Protein AF-A0AAV5DMI1-F1 (afdb_monomer)

Foldseek 3Di:
DDDDDDPPPDPDPPPDDDALVNLVVVLVQFQEAEEEPDLAQDQALHGDPLNQVVVVVSVVVNHHAAYEYLAQQAALVVVCVSCVVNVHRDDSVSYHYLLLLVLVVCVVVVPPQQAEEEEAHHVRNVVNNVVSNHHYDDAVVCLPPDDDDDPPDDDDEDLSHQEYEFFDHPSDDPNSLVRLQCNVQPRPNRAYEYSALPQWGSNDNPDIDGGRNVVQCSSCVSNVHHHHYRGPPDCSRVVVVCVVCVVPDPGDYDYDSDCPSPNND

Sequence (265 aa):
MMAEALDNGLPGPACCLLTAVTARSLVDSIDAFLFDCDGVIWKGDKLIEGVPETMELLRKMGKKLVFVTNNSRKSRRQYSKKFRALGLEVAEEEIFTSSFAAAMFLQLNNFPPEKKVYVVGEDGILEELKLAGFECFGGPEDGKKNIKLEADFYFEHDKSVGAVIVGLDQYFNYYKMQYARACISENPGCLFIATNHDPTGHMTSAQEWPGAGTMVAAVSCSVQKEPVVVGKPSSFLMDFLLKRFAECLPLLLLLFKIQIVVLLL

Organism: NCBI:txid191504

Solvent-accessible surface area (backbone atoms only — not comparable to full-atom values): 14772 Å² total; per-residue (Å²): 138,89,88,84,84,78,89,75,84,64,82,67,84,75,93,69,82,76,44,52,68,57,43,49,55,49,54,73,72,37,55,45,44,37,32,37,36,85,73,52,46,21,51,54,94,40,72,40,84,50,45,70,62,44,53,51,50,41,46,75,72,70,34,46,68,34,39,44,33,58,62,23,53,42,24,42,68,55,44,29,52,49,37,45,76,73,75,36,94,52,58,49,91,35,41,44,30,7,13,46,30,48,33,49,50,38,60,78,66,65,56,60,85,87,35,28,35,40,35,45,20,26,61,7,33,56,50,29,25,47,75,71,70,46,53,67,51,57,26,62,81,47,38,82,52,76,73,79,93,52,100,83,65,78,84,86,74,70,75,54,32,38,31,35,41,32,27,40,38,98,45,71,44,72,36,54,44,50,52,48,38,49,34,51,75,70,19,88,83,24,39,48,34,24,21,30,62,45,58,55,35,66,80,41,78,86,53,78,38,84,17,21,19,51,54,41,48,54,43,27,63,72,58,74,47,85,56,51,56,26,11,66,90,37,56,56,48,55,55,51,49,46,63,74,42,55,87,75,52,99,66,67,78,49,80,40,79,65,87,64,53,80,48,83,115

Radius of gyration: 20.57 Å; Cα contacts (8 Å, |Δi|>4): 467; chains: 1; bounding box: 55×39×54 Å

InterPro domains:
  IPR006349 2-phosphoglycolate phosphatase, eukaryotic [TIGR01452] (30-245)
  IPR006357 HAD-superfamily hydrolase, subfamily IIA [PF13344] (33-135)
  IPR006357 HAD-superfamily hydrolase, subfamily IIA [PIRSF000915] (21-245)
  IPR006357 HAD-superfamily hydrolase, subfamily IIA [TIGR01460] (33-245)
  IPR023214 HAD superfamily [G3DSA:3.40.50.1000] (29-245)
  IPR023214 HAD superfamily [G3DSA:3.40.50.1000] (98-232)
  IPR036412 HAD-like superfamily [SSF56784] (29-245)

Secondary structure (DSSP, 8-state):
---------PPPPP--PPPHHHHHHHHHT-SEEEEESBTTTEETTEEPTTHHHHHHHHHHTT-EEEEEE--TTS-HHHHHHHHHHTT----GGGEEEHHHHHHHHHHHTT--TT-EEEEES-HHHHHHHHHTT--EEEGGGGGG------TT------TTEEEEEE---TT--HHHHHHHHHHHHHSTT-EEEES---SEE-SSSS--EE-HHHHHHHHHHHHT-PPEE-STTSSHHHHHHHHHHTTT-----EEE-S--TTS--

pLDDT: mean 86.7, std 17.44, range [26.88, 98.94]

Mean predicted aligned error: 7.1 Å

Nearest PDB structures (foldseek):
  7po7-assembly1_A  TM=8.454E-01  e=1.086E-21  Mus musculus
  2p69-assembly1_A-2  TM=9.024E-01  e=5.379E-20  Homo sapiens
  8qfw-assembly1_B  TM=9.216E-01  e=1.654E-19  Mus musculus
  1zjj-assembly1_A  TM=8.872E-01  e=7.282E-18  Pyrococcus horikoshii OT3
  1vjr-assembly1_A  TM=8.979E-01  e=1.889E-15  Thermotoga maritima

Structure (mmCIF, N/CA/C/O backbone):
data_AF-A0AAV5DMI1-F1
#
_entry.id   AF-A0AAV5DMI1-F1
#
loop_
_atom_site.group_PDB
_atom_site.id
_atom_site.type_symbol
_atom_site.label_atom_id
_atom_site.label_alt_id
_atom_site.label_comp_id
_atom_site.label_asym_id
_atom_site.label_entity_id
_atom_site.label_seq_id
_atom_site.pdbx_PDB_ins_code
_atom_site.Cartn_x
_atom_site.Cartn_y
_atom_site.Cartn_z
_atom_site.occupancy
_atom_site.B_iso_or_equiv
_atom_site.auth_seq_id
_atom_site.auth_comp_id
_atom_site.auth_asym_id
_atom_site.auth_atom_id
_atom_site.pdbx_PDB_model_num
ATOM 1 N N . MET A 1 1 ? -23.835 10.075 -24.359 1.00 34.81 1 MET A N 1
ATOM 2 C CA . MET A 1 1 ? -25.039 10.406 -23.565 1.00 34.81 1 MET A CA 1
ATOM 3 C C . MET A 1 1 ? -24.999 9.588 -22.289 1.00 34.81 1 MET A C 1
ATOM 5 O O . MET A 1 1 ? -24.614 8.431 -22.365 1.00 34.81 1 MET A O 1
ATOM 9 N N . MET A 1 2 ? -25.392 10.212 -21.177 1.00 26.88 2 MET A N 1
ATOM 10 C CA . MET A 1 2 ? -25.301 9.758 -19.778 1.00 26.88 2 MET A CA 1
ATOM 11 C C . MET A 1 2 ? -23.951 9.981 -19.080 1.00 26.88 2 MET A C 1
ATOM 13 O O . MET A 1 2 ? -23.297 9.055 -18.620 1.00 26.88 2 MET A O 1
ATOM 17 N N . ALA A 1 3 ? -23.589 11.257 -18.957 1.00 30.33 3 ALA A N 1
ATOM 18 C CA . ALA A 1 3 ? -22.818 11.780 -17.834 1.00 30.33 3 ALA A CA 1
ATOM 19 C C . ALA A 1 3 ? -23.524 13.066 -17.392 1.00 30.33 3 ALA A C 1
ATOM 21 O O . ALA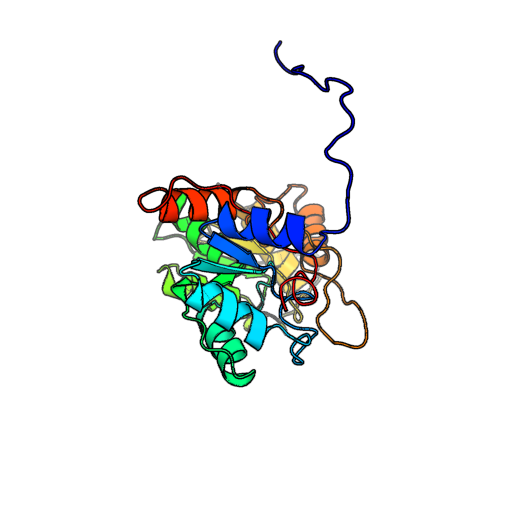 A 1 3 ? -23.208 14.133 -17.892 1.00 30.33 3 ALA A O 1
ATOM 22 N N . GLU A 1 4 ? -24.568 12.922 -16.579 1.00 38.34 4 GLU A N 1
ATOM 23 C CA . GLU A 1 4 ? -25.206 13.995 -15.806 1.00 38.34 4 GLU A CA 1
ATOM 24 C C . GLU A 1 4 ? -26.301 13.342 -14.957 1.00 38.34 4 GLU A C 1
ATOM 26 O O . GLU A 1 4 ? -27.378 12.998 -15.442 1.00 38.34 4 GLU A O 1
ATOM 31 N N . ALA A 1 5 ? -25.989 13.094 -13.687 1.00 30.62 5 ALA A N 1
ATOM 32 C CA . ALA A 1 5 ? -26.978 12.727 -12.688 1.00 30.62 5 ALA A CA 1
ATOM 33 C C . ALA A 1 5 ? -26.619 13.409 -11.360 1.00 30.62 5 ALA A C 1
ATOM 35 O O . ALA A 1 5 ? -25.850 12.885 -10.563 1.00 30.62 5 ALA A O 1
ATOM 36 N N . LEU A 1 6 ? -27.239 14.580 -11.178 1.00 32.84 6 LEU A N 1
ATOM 37 C CA . LEU A 1 6 ? -27.721 15.133 -9.909 1.00 32.84 6 LEU A CA 1
ATOM 38 C C . LEU A 1 6 ? -26.659 15.594 -8.894 1.00 32.84 6 LEU A C 1
ATOM 40 O O . LEU A 1 6 ? -26.533 15.030 -7.809 1.00 32.84 6 LEU A O 1
ATOM 44 N N . ASP A 1 7 ? -26.011 16.724 -9.189 1.00 37.56 7 ASP A N 1
ATOM 45 C CA . ASP A 1 7 ? -25.667 17.687 -8.136 1.00 37.56 7 ASP A CA 1
ATOM 46 C C . ASP A 1 7 ? -26.936 18.492 -7.801 1.00 37.56 7 ASP A C 1
ATOM 48 O O . ASP A 1 7 ? -27.306 19.442 -8.489 1.00 37.56 7 ASP A O 1
ATOM 52 N N . ASN A 1 8 ? -27.687 18.024 -6.804 1.00 31.31 8 ASN A N 1
ATOM 53 C CA . ASN A 1 8 ? -29.017 18.536 -6.458 1.00 31.31 8 ASN A CA 1
ATOM 54 C C . ASN A 1 8 ? -29.003 19.801 -5.582 1.00 31.31 8 ASN A C 1
ATOM 56 O O . ASN A 1 8 ? -30.035 20.120 -4.994 1.00 31.31 8 ASN A O 1
ATOM 60 N N . GLY A 1 9 ? -27.880 20.516 -5.437 1.00 37.38 9 GLY A N 1
ATOM 61 C CA . GLY A 1 9 ? -27.845 21.796 -4.708 1.00 37.38 9 GLY A CA 1
ATOM 62 C C . GLY A 1 9 ? -28.344 21.732 -3.253 1.00 37.38 9 GLY A C 1
ATOM 63 O O . GLY A 1 9 ? -28.613 22.766 -2.641 1.00 37.38 9 GLY A O 1
ATOM 64 N N . LEU A 1 10 ? -28.481 20.529 -2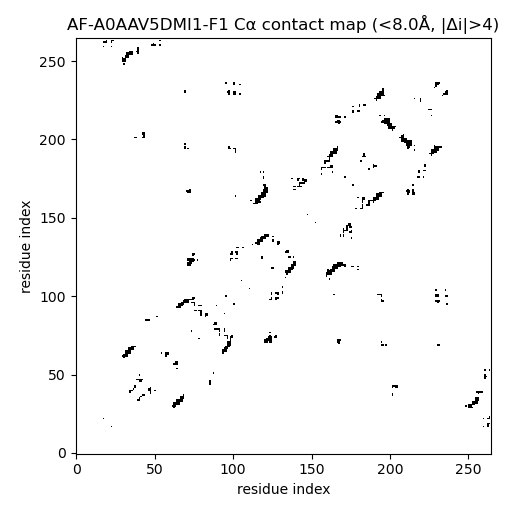.688 1.00 34.59 10 LEU A N 1
ATOM 65 C CA . LEU A 1 10 ? -28.730 20.321 -1.272 1.00 34.59 10 LEU A CA 1
ATOM 66 C C . LEU A 1 10 ? -27.402 20.587 -0.562 1.00 34.59 10 LEU A C 1
ATOM 68 O O . LEU A 1 10 ? -26.392 20.014 -0.980 1.00 34.59 10 LEU A O 1
ATOM 72 N N . PRO A 1 11 ? -27.355 21.430 0.486 1.00 39.34 11 PRO A N 1
ATOM 73 C CA . PRO A 1 11 ? -26.146 21.547 1.281 1.00 39.34 11 PRO A CA 1
ATOM 74 C C . PRO A 1 11 ? -25.765 20.137 1.735 1.00 39.34 11 PRO A C 1
ATOM 76 O O . PRO A 1 11 ? -26.575 19.440 2.353 1.00 39.34 11 PRO A O 1
ATOM 79 N N . GLY A 1 12 ? -24.554 19.697 1.375 1.00 47.69 12 GLY A N 1
ATOM 80 C CA . GLY A 1 12 ? -23.995 18.455 1.900 1.00 47.69 12 GLY A CA 1
ATOM 81 C C . GLY A 1 12 ? -24.102 18.452 3.429 1.00 47.69 12 GLY A C 1
ATOM 82 O O . GLY A 1 12 ? -24.209 19.530 4.026 1.00 47.69 12 GLY A O 1
ATOM 83 N N . PRO A 1 13 ? -24.116 17.276 4.082 1.00 60.44 13 PRO A N 1
ATOM 84 C CA . PRO A 1 13 ? -24.290 17.206 5.528 1.00 60.44 13 PRO A CA 1
ATOM 85 C C . PRO A 1 13 ? -23.320 18.179 6.202 1.00 60.44 13 PRO A C 1
ATOM 87 O O . PRO A 1 13 ? -22.107 18.105 5.995 1.00 60.44 13 PRO A O 1
ATOM 90 N N . ALA A 1 14 ? -23.872 19.146 6.937 1.00 61.97 14 ALA A N 1
ATOM 91 C CA . ALA A 1 14 ? -23.076 20.151 7.618 1.00 61.97 14 ALA A CA 1
ATOM 92 C C . ALA A 1 14 ? -22.079 19.437 8.539 1.00 61.97 14 ALA A C 1
ATOM 94 O O . ALA A 1 14 ? -22.450 18.529 9.285 1.00 61.97 14 ALA A O 1
ATOM 95 N N . CYS A 1 15 ? -20.804 19.825 8.471 1.00 70.62 15 CYS A N 1
ATOM 96 C CA . CYS A 1 15 ? -19.793 19.315 9.388 1.00 70.62 15 CYS A CA 1
ATOM 97 C C . CYS A 1 15 ? -20.112 19.852 10.789 1.00 70.62 15 CYS A C 1
ATOM 99 O O . CYS A 1 15 ? -19.824 21.007 11.106 1.00 70.62 15 CYS A O 1
ATOM 101 N N . CYS A 1 16 ? -20.774 19.034 11.602 1.00 74.75 16 CYS A N 1
ATOM 102 C CA . CYS A 1 16 ? -21.162 19.379 12.960 1.00 74.75 16 CYS A CA 1
ATOM 103 C C . CYS A 1 16 ? -20.290 18.626 13.962 1.00 74.75 16 CYS A C 1
ATOM 105 O O . CYS A 1 16 ? -19.965 17.453 13.771 1.00 74.75 16 CYS A O 1
ATOM 107 N N . LEU A 1 17 ? -19.945 19.295 15.063 1.00 78.31 17 LEU A N 1
ATOM 108 C CA . LEU A 1 17 ? -19.324 18.625 16.196 1.00 78.31 17 LEU A CA 1
ATOM 109 C C . LEU A 1 17 ? -20.312 17.598 16.763 1.00 78.31 17 LEU A C 1
ATOM 111 O O . LEU A 1 17 ? -21.476 17.922 17.009 1.00 78.31 17 LEU A O 1
ATOM 115 N N . LEU A 1 18 ? -19.851 16.368 16.990 1.00 78.69 18 LEU A N 1
ATOM 116 C CA . LEU A 1 18 ? -20.643 15.388 17.721 1.00 78.69 18 LEU A CA 1
ATOM 117 C C . LEU A 1 18 ? -20.817 15.881 19.166 1.00 78.69 18 LEU A C 1
ATOM 119 O O . LEU A 1 18 ? -19.854 16.166 19.865 1.00 78.69 18 LEU A O 1
ATOM 123 N N . THR A 1 19 ? -22.058 15.996 19.619 1.00 83.81 19 THR A N 1
ATOM 124 C CA . THR A 1 19 ? -22.401 16.110 21.044 1.00 83.81 19 THR A CA 1
ATOM 125 C C . THR A 1 19 ? -22.457 14.719 21.675 1.00 83.81 19 THR A C 1
ATOM 127 O O . THR A 1 19 ? -22.581 13.730 20.952 1.00 83.81 19 THR A O 1
ATOM 130 N N . ALA A 1 20 ? -22.461 14.617 23.006 1.00 79.12 20 ALA A N 1
ATOM 131 C CA . ALA A 1 20 ? -22.619 13.332 23.697 1.00 79.12 20 ALA A CA 1
ATOM 132 C C . ALA A 1 20 ? -23.893 12.569 23.265 1.00 79.12 20 ALA A C 1
ATOM 134 O O . ALA A 1 20 ? -23.867 11.354 23.072 1.00 79.12 20 ALA A O 1
ATOM 135 N N . VAL A 1 21 ? -25.003 13.285 23.043 1.00 82.31 21 VAL A N 1
ATOM 136 C CA . VAL A 1 21 ? -26.280 12.690 22.606 1.00 82.31 21 VAL A CA 1
ATOM 137 C C . VAL A 1 21 ? -26.170 12.141 21.185 1.00 82.31 21 VAL A C 1
ATOM 139 O O . VAL A 1 21 ? -26.515 10.989 20.928 1.00 82.31 21 VAL A O 1
ATOM 142 N N . THR A 1 22 ? -25.650 12.945 20.256 1.00 82.88 22 THR A N 1
ATOM 143 C CA . THR A 1 22 ? -25.485 12.521 18.859 1.00 82.88 22 THR A CA 1
ATOM 144 C C . THR A 1 22 ? -24.412 11.446 18.707 1.00 82.88 22 THR A C 1
ATOM 146 O O . THR A 1 22 ? -24.568 10.568 17.869 1.00 82.88 22 THR A O 1
ATOM 149 N N . ALA A 1 23 ? -23.357 11.470 19.530 1.00 81.69 23 ALA A N 1
ATOM 150 C CA . ALA A 1 23 ? -22.323 10.440 19.550 1.00 81.69 23 ALA A CA 1
ATOM 151 C C . ALA A 1 23 ? -22.895 9.096 20.012 1.00 81.69 23 ALA A C 1
ATOM 153 O O . ALA A 1 23 ? -22.646 8.082 19.371 1.00 81.69 23 ALA A O 1
ATOM 154 N N . ARG A 1 24 ? -23.716 9.086 21.070 1.00 83.75 24 ARG A N 1
ATOM 155 C CA . ARG A 1 24 ? -24.383 7.866 21.541 1.00 83.75 24 ARG A CA 1
ATOM 156 C C . ARG A 1 24 ? -25.328 7.290 20.490 1.00 83.75 24 ARG A C 1
ATOM 158 O O . ARG A 1 24 ? -25.196 6.124 20.150 1.00 83.75 24 ARG A O 1
ATOM 165 N N . SER A 1 25 ? -26.198 8.126 19.919 1.00 85.44 25 SER A N 1
ATOM 166 C CA . SER A 1 25 ? -27.099 7.714 18.832 1.00 85.44 25 SER A CA 1
ATOM 167 C C . SER A 1 25 ? -26.327 7.128 17.643 1.00 85.44 25 SER A C 1
ATOM 169 O O . SER A 1 25 ? -26.682 6.072 17.122 1.00 85.44 25 SER A O 1
ATOM 171 N N . LEU A 1 26 ? -25.210 7.766 17.269 1.00 82.75 26 LEU A N 1
ATOM 172 C CA . LEU A 1 26 ? -24.327 7.284 16.213 1.00 82.75 26 LEU A CA 1
ATOM 173 C C . LEU A 1 26 ? -23.757 5.902 16.553 1.00 82.75 26 LEU A C 1
ATOM 175 O O . LEU A 1 26 ? -23.894 4.977 15.759 1.00 82.75 26 LEU A O 1
ATOM 179 N N . VAL A 1 27 ? -23.158 5.742 17.735 1.00 84.75 27 VAL A N 1
ATOM 180 C CA . VAL A 1 27 ? -22.571 4.466 18.167 1.00 84.75 27 VAL A CA 1
ATOM 181 C C . VAL A 1 27 ? -23.618 3.357 18.238 1.00 84.75 27 VAL A C 1
ATOM 183 O O . VAL A 1 27 ? -23.347 2.245 17.789 1.00 84.75 27 VAL A O 1
ATOM 186 N N . ASP A 1 28 ? -24.808 3.643 18.760 1.00 86.00 28 ASP A N 1
ATOM 187 C CA . ASP A 1 28 ? -25.894 2.666 18.862 1.00 86.00 28 ASP A CA 1
ATOM 188 C C . ASP A 1 28 ? -26.361 2.203 17.477 1.00 86.00 28 ASP A C 1
ATOM 190 O O . ASP A 1 28 ? -26.639 1.021 17.291 1.00 86.00 28 ASP A O 1
ATOM 194 N N . SER A 1 29 ? -26.356 3.105 16.491 1.00 83.94 29 SER A N 1
ATOM 195 C CA . SER A 1 29 ? -26.736 2.812 15.107 1.00 83.94 29 SER A CA 1
ATOM 196 C C . SER A 1 29 ? -25.662 2.112 14.268 1.00 83.94 29 SER A C 1
ATOM 198 O O . SER A 1 29 ? -25.959 1.792 13.124 1.00 83.94 29 SER A O 1
ATOM 200 N N . ILE A 1 30 ? -24.440 1.911 14.790 1.00 83.69 30 ILE A N 1
ATOM 201 C CA . ILE A 1 30 ? -23.279 1.371 14.053 1.00 83.69 30 ILE A CA 1
ATOM 202 C C . ILE A 1 30 ? -22.847 0.009 14.598 1.00 83.69 30 ILE A C 1
ATOM 204 O O . ILE A 1 30 ? -22.680 -0.118 15.802 1.00 83.69 30 ILE A O 1
ATOM 208 N N . ASP A 1 31 ? -22.546 -0.978 13.752 1.00 84.62 31 ASP A N 1
ATOM 209 C CA . ASP A 1 31 ? -22.019 -2.278 14.193 1.00 84.62 31 ASP A CA 1
ATOM 210 C C . ASP A 1 31 ? -20.494 -2.388 14.079 1.00 84.62 31 ASP A C 1
ATOM 212 O O . ASP A 1 31 ? -19.863 -3.158 14.809 1.00 84.62 31 ASP A O 1
ATOM 216 N N . ALA A 1 32 ? -19.889 -1.647 13.147 1.00 85.00 32 ALA A N 1
ATOM 217 C CA . ALA A 1 32 ? -18.467 -1.725 12.841 1.00 85.00 32 ALA A CA 1
ATOM 218 C C . ALA A 1 32 ? -17.843 -0.338 12.653 1.00 85.00 32 ALA A C 1
ATOM 220 O O . ALA A 1 32 ? -18.378 0.513 11.945 1.00 85.00 32 ALA A O 1
ATOM 221 N N . PHE A 1 33 ? -16.674 -0.139 13.256 1.00 87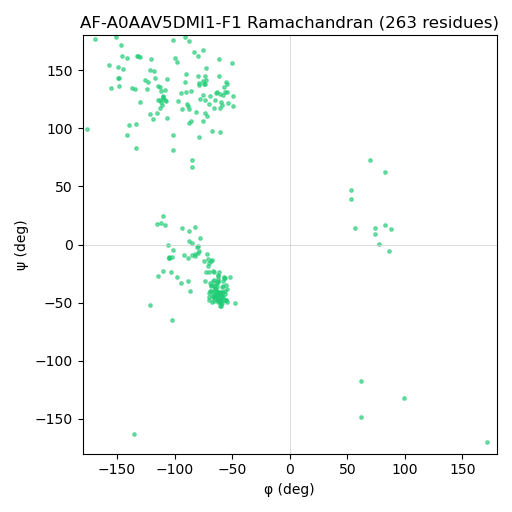.12 33 PHE A N 1
ATOM 222 C CA . PHE A 1 33 ? -15.901 1.096 13.191 1.00 87.12 33 PHE A CA 1
ATOM 223 C C . PHE A 1 33 ? -14.635 0.883 12.375 1.00 87.12 33 PHE A C 1
ATOM 225 O O . PHE A 1 33 ? -13.859 -0.031 12.662 1.00 87.12 33 PHE A O 1
ATOM 232 N N . LEU A 1 34 ? -14.416 1.751 11.386 1.00 87.88 34 LEU A N 1
ATOM 233 C CA . LEU A 1 34 ? -13.187 1.780 10.602 1.00 87.88 34 LEU A CA 1
ATOM 234 C C . LEU A 1 34 ? -12.352 2.986 11.019 1.00 87.88 34 LEU A C 1
ATOM 236 O O . LEU A 1 34 ? -12.677 4.139 10.724 1.00 87.88 34 LEU A O 1
ATOM 240 N N . PHE A 1 35 ? -11.251 2.709 11.700 1.00 90.12 35 PHE A N 1
ATOM 241 C CA . PHE A 1 35 ? -10.319 3.722 12.161 1.00 90.12 35 PHE A CA 1
ATOM 242 C C . PHE A 1 35 ? -9.193 3.906 11.160 1.00 90.12 35 PHE A C 1
ATOM 244 O O . PHE A 1 35 ? -8.550 2.938 10.760 1.00 90.12 35 PHE A O 1
ATOM 251 N N . ASP A 1 36 ? -8.908 5.156 10.792 1.00 89.62 36 ASP A N 1
ATOM 252 C CA . ASP A 1 36 ? -7.563 5.471 10.318 1.00 89.62 36 ASP A CA 1
ATOM 253 C C . ASP A 1 36 ? -6.547 5.196 11.436 1.00 89.62 36 ASP A C 1
ATOM 255 O O . ASP A 1 36 ? -6.913 5.150 12.609 1.00 89.62 36 ASP A O 1
ATOM 259 N N . CYS A 1 37 ? -5.274 5.021 11.096 1.00 90.69 37 CYS A N 1
ATOM 260 C CA . CYS A 1 37 ? -4.248 4.749 12.102 1.00 90.69 37 CYS A CA 1
ATOM 261 C C . CYS A 1 37 ? -3.411 5.991 12.415 1.00 90.69 37 CYS A C 1
ATOM 263 O O . CYS A 1 37 ? -3.430 6.507 13.535 1.00 90.69 37 CYS A O 1
ATOM 265 N N . ASP A 1 38 ? -2.663 6.474 11.424 1.00 86.94 38 ASP A N 1
ATOM 266 C CA . ASP A 1 38 ? -1.759 7.607 11.580 1.00 86.94 38 ASP A CA 1
ATOM 267 C C . ASP A 1 38 ? -2.569 8.902 11.770 1.00 86.94 38 ASP A C 1
ATOM 269 O O . ASP A 1 38 ? -3.386 9.272 10.934 1.00 86.94 38 ASP A O 1
ATOM 273 N N . GLY A 1 39 ? -2.369 9.582 12.900 1.00 83.88 39 GLY A N 1
ATOM 274 C CA . GLY A 1 39 ? -3.128 10.773 13.291 1.00 83.88 39 GLY A CA 1
ATOM 275 C C . GLY A 1 39 ? -4.438 10.494 14.039 1.00 83.88 39 GLY A C 1
ATOM 276 O O . GLY A 1 39 ? -5.040 11.447 14.529 1.00 83.88 39 GLY A O 1
ATOM 277 N N . VAL A 1 40 ? -4.843 9.225 14.185 1.00 87.19 40 VAL A N 1
ATOM 278 C CA . VAL A 1 40 ? -6.091 8.822 14.869 1.00 87.19 40 VAL A CA 1
ATOM 279 C C . VAL A 1 40 ? -5.830 7.882 16.043 1.00 87.19 40 VAL A C 1
ATOM 281 O O . VAL A 1 40 ? -6.249 8.176 17.159 1.00 87.19 40 VAL A O 1
ATOM 284 N N . ILE A 1 41 ? -5.084 6.798 15.825 1.00 91.19 41 ILE A N 1
ATOM 285 C CA . ILE A 1 41 ? -4.646 5.882 16.889 1.00 91.19 41 ILE A CA 1
ATOM 286 C C . ILE A 1 41 ? -3.336 6.380 17.508 1.00 91.19 41 ILE A C 1
ATOM 288 O O . ILE A 1 41 ? -3.155 6.342 18.725 1.00 91.19 41 ILE A O 1
ATOM 292 N N . TRP A 1 42 ? -2.414 6.881 16.681 1.00 89.56 42 TRP A N 1
ATOM 293 C CA . TRP A 1 42 ? -1.097 7.343 17.125 1.00 89.56 42 TRP A CA 1
ATOM 294 C C . TRP A 1 42 ? -0.579 8.539 16.328 1.00 89.56 42 TRP A C 1
ATOM 296 O O . TRP A 1 42 ? -0.983 8.785 15.192 1.00 89.56 42 TRP A O 1
ATOM 306 N N . LYS A 1 43 ? 0.406 9.239 16.897 1.00 86.06 43 LYS A N 1
ATOM 307 C CA . LYS A 1 43 ? 1.306 10.157 16.184 1.00 86.06 43 LYS A CA 1
ATOM 308 C C . LYS A 1 43 ? 2.734 9.634 16.327 1.00 86.06 43 LYS A C 1
ATOM 310 O O . LYS A 1 43 ? 3.301 9.668 17.418 1.00 86.06 43 LYS A O 1
ATOM 315 N N . GLY A 1 44 ? 3.300 9.108 15.240 1.00 84.00 44 GLY A N 1
ATOM 316 C CA . GLY A 1 44 ? 4.553 8.350 15.300 1.00 84.00 44 GLY A CA 1
ATOM 317 C C . GLY A 1 44 ? 4.390 7.093 16.160 1.00 84.00 44 GLY A C 1
ATOM 318 O O . GLY A 1 44 ? 3.569 6.231 15.839 1.00 84.00 44 GLY A O 1
ATOM 319 N N . ASP A 1 45 ? 5.138 7.017 17.261 1.00 85.50 45 ASP A N 1
ATOM 320 C CA . ASP A 1 45 ? 5.118 5.892 18.210 1.00 85.50 45 ASP A CA 1
ATOM 321 C C . ASP A 1 45 ? 4.453 6.244 19.549 1.00 85.50 45 ASP A C 1
ATOM 323 O O . ASP A 1 45 ? 4.616 5.540 20.541 1.00 85.50 45 ASP A O 1
ATOM 327 N N . LYS A 1 46 ? 3.685 7.340 19.592 1.00 88.69 46 LYS A N 1
ATOM 328 C CA . LYS A 1 46 ? 2.894 7.723 20.763 1.00 88.69 46 LYS A CA 1
ATOM 329 C C . LYS A 1 46 ? 1.410 7.542 20.472 1.00 88.69 46 LYS A C 1
ATOM 331 O O . LYS A 1 46 ? 0.910 8.093 19.489 1.00 88.69 46 LYS A O 1
ATOM 336 N N . LEU A 1 47 ? 0.711 6.812 21.341 1.00 91.50 47 LEU A N 1
ATOM 337 C CA . LEU A 1 47 ? -0.745 6.731 21.290 1.00 91.50 47 LEU A CA 1
ATOM 338 C C . LEU A 1 47 ? -1.379 8.103 21.493 1.00 91.50 47 LEU A C 1
ATOM 340 O O . LEU A 1 47 ? -0.890 8.940 22.258 1.00 91.50 47 LEU A O 1
ATOM 344 N N . ILE A 1 48 ? -2.484 8.312 20.793 1.00 89.06 48 ILE A N 1
ATOM 345 C CA . ILE A 1 48 ? -3.372 9.429 21.065 1.00 89.06 48 ILE A CA 1
ATOM 346 C C . ILE A 1 48 ? -4.143 9.128 22.356 1.00 89.06 48 ILE A C 1
ATOM 348 O O . ILE A 1 48 ? -4.549 7.995 22.609 1.00 89.06 48 ILE A O 1
ATOM 352 N N . GLU A 1 49 ? -4.292 10.150 23.196 1.00 90.94 49 GLU A N 1
ATOM 353 C CA . GLU A 1 49 ? -4.975 10.050 24.487 1.00 90.94 49 GLU A CA 1
ATOM 354 C C . GLU A 1 49 ? -6.412 9.538 24.321 1.00 90.94 49 GLU A C 1
ATOM 356 O O . GLU A 1 49 ? -7.113 9.971 23.405 1.00 90.94 49 GLU A O 1
ATOM 361 N N . GLY A 1 50 ? -6.811 8.602 25.193 1.00 89.31 50 GLY A N 1
ATOM 362 C CA . GLY A 1 50 ? -8.139 7.985 25.267 1.00 89.31 50 GLY A CA 1
ATOM 363 C C . GLY A 1 50 ? -8.436 6.892 24.218 1.00 89.31 50 GLY A C 1
ATOM 364 O O . GLY A 1 50 ? -9.541 6.340 24.178 1.00 89.31 50 GLY A O 1
ATOM 365 N N . VAL A 1 51 ? -7.480 6.575 23.332 1.00 92.12 51 VAL A N 1
ATOM 366 C CA . VAL A 1 51 ? -7.619 5.495 22.338 1.00 92.12 51 VAL A CA 1
ATOM 367 C C . VAL A 1 51 ? -7.833 4.121 22.990 1.00 92.12 51 VAL A C 1
ATOM 369 O O . VAL A 1 51 ? -8.785 3.448 22.582 1.00 92.12 51 VAL A O 1
ATOM 372 N N . PRO A 1 52 ? -7.026 3.685 23.984 1.00 91.88 52 PRO A N 1
ATOM 373 C CA . PRO A 1 52 ? -7.251 2.404 24.658 1.00 91.88 52 PRO A CA 1
ATOM 374 C C . PRO A 1 52 ? -8.660 2.284 25.253 1.00 91.88 52 PRO A C 1
ATOM 376 O O . PRO A 1 52 ? -9.358 1.302 25.003 1.00 91.88 52 PRO A O 1
ATOM 379 N N . GLU A 1 53 ? -9.103 3.319 25.966 1.00 91.81 53 GLU A N 1
ATOM 380 C CA . GLU A 1 53 ? -10.395 3.394 26.648 1.00 91.81 53 GLU A CA 1
ATOM 381 C C . GLU A 1 53 ? -11.551 3.337 25.644 1.00 91.81 53 GLU A C 1
ATOM 383 O O . GLU A 1 53 ? -12.528 2.613 25.843 1.00 91.81 53 GLU A O 1
ATOM 388 N N . THR A 1 54 ? -11.417 4.048 24.522 1.00 89.12 54 THR A N 1
ATOM 389 C CA . THR A 1 54 ? -12.417 4.045 23.445 1.00 89.12 54 THR A CA 1
ATOM 390 C C . THR A 1 54 ? -12.523 2.672 22.790 1.00 89.12 54 THR A C 1
ATOM 392 O O . THR A 1 54 ? -13.627 2.174 22.566 1.00 89.12 54 THR A O 1
ATOM 395 N N . MET A 1 55 ? -11.389 2.036 22.488 1.00 91.88 55 MET A N 1
ATOM 396 C CA . MET A 1 55 ? -11.375 0.699 21.895 1.00 91.88 55 MET A CA 1
ATOM 397 C C . MET A 1 55 ? -12.008 -0.336 22.827 1.00 91.88 55 MET A C 1
ATOM 399 O O . MET A 1 55 ? -12.803 -1.163 22.378 1.00 91.8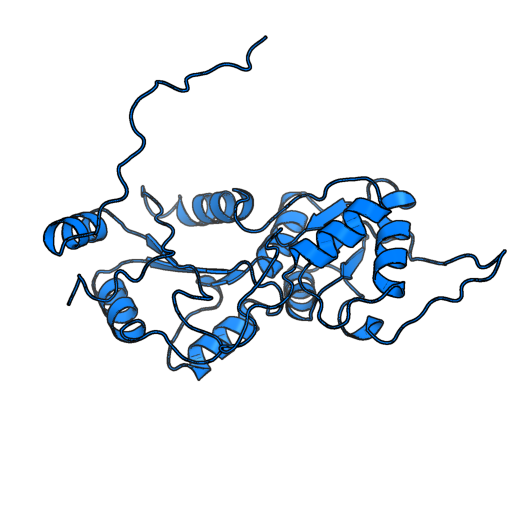8 55 MET A O 1
ATOM 403 N N . GLU A 1 56 ? -11.682 -0.284 24.119 1.00 92.81 56 GLU A N 1
ATOM 404 C CA . GLU A 1 56 ? -12.265 -1.172 25.122 1.00 92.81 56 GLU A CA 1
ATOM 405 C C . GLU A 1 56 ? -13.779 -0.957 25.249 1.00 92.81 56 GLU A C 1
ATOM 407 O O . GLU A 1 56 ? -14.537 -1.929 25.245 1.00 92.81 56 GLU A O 1
ATOM 412 N N . LEU A 1 57 ? -14.231 0.300 25.307 1.00 90.75 57 LEU A N 1
ATOM 413 C CA . LEU A 1 57 ? -15.650 0.645 25.376 1.00 90.75 57 LEU A CA 1
ATOM 414 C C . LEU A 1 57 ? -16.421 0.099 24.169 1.00 90.75 57 LEU A C 1
ATOM 416 O O . LEU A 1 57 ? -17.420 -0.598 24.341 1.00 90.75 57 LEU A O 1
ATOM 420 N N . LEU A 1 58 ? -15.938 0.356 22.952 1.00 90.62 58 LEU A N 1
ATOM 421 C CA . LEU A 1 58 ? -16.586 -0.116 21.727 1.00 90.62 58 LEU A CA 1
ATOM 422 C C . LEU A 1 58 ? -16.637 -1.648 21.667 1.00 90.62 58 LEU A C 1
ATOM 424 O O . LEU A 1 58 ? -17.679 -2.215 21.337 1.00 90.62 58 LEU A O 1
ATOM 428 N N . ARG A 1 59 ? -15.558 -2.335 22.064 1.00 92.19 59 ARG A N 1
ATOM 429 C CA . ARG A 1 59 ? -15.545 -3.804 22.155 1.00 92.19 59 ARG A CA 1
ATOM 430 C C . ARG A 1 59 ? -16.540 -4.327 23.196 1.00 92.19 59 ARG A C 1
ATOM 432 O O . ARG A 1 59 ? -17.259 -5.279 22.904 1.00 92.19 59 ARG A O 1
ATOM 439 N N . LYS A 1 60 ? -16.650 -3.693 24.373 1.00 94.31 60 LYS A N 1
ATOM 440 C CA . LYS A 1 60 ? -17.665 -4.033 25.397 1.00 94.31 60 LYS A CA 1
ATOM 441 C C . LYS A 1 60 ? -19.095 -3.831 24.896 1.00 94.31 60 LYS A C 1
ATOM 443 O O . LYS A 1 60 ? -19.983 -4.585 25.279 1.00 94.31 60 LYS A O 1
ATOM 448 N N . MET A 1 61 ? -19.310 -2.855 24.016 1.00 91.38 61 MET A N 1
ATOM 449 C CA . MET A 1 61 ? -20.587 -2.619 23.334 1.00 91.38 61 MET A CA 1
ATOM 450 C C . MET A 1 61 ? -20.844 -3.589 22.164 1.00 91.38 61 MET A C 1
ATOM 452 O O . MET A 1 61 ? -21.814 -3.414 21.430 1.00 91.38 61 MET A O 1
ATOM 456 N N . GLY A 1 62 ? -19.983 -4.594 21.959 1.00 91.25 62 GLY A N 1
ATOM 457 C CA . GLY A 1 62 ? -20.118 -5.589 20.893 1.00 91.25 62 GLY A CA 1
ATOM 458 C C . GLY A 1 62 ? -19.772 -5.068 19.496 1.00 91.25 62 GLY A C 1
ATOM 459 O O . GLY A 1 62 ? -20.101 -5.722 18.508 1.00 91.25 62 GLY A O 1
ATOM 460 N N . LYS A 1 63 ? -19.126 -3.899 19.391 1.00 88.50 63 LYS A N 1
ATOM 461 C CA . LYS A 1 63 ? -18.777 -3.284 18.106 1.00 88.50 63 LYS A CA 1
ATOM 462 C C . LYS A 1 63 ? -17.534 -3.943 17.513 1.00 88.50 63 LYS A C 1
ATOM 464 O O . LYS A 1 63 ? -16.555 -4.199 18.218 1.00 88.50 63 LYS A O 1
ATOM 469 N N . LYS A 1 64 ? -17.544 -4.174 16.198 1.00 89.19 64 LYS A N 1
ATOM 470 C CA . LYS A 1 64 ? -16.365 -4.639 15.453 1.00 89.19 64 LYS A CA 1
ATOM 471 C C . LYS A 1 64 ? -15.425 -3.471 15.182 1.00 89.19 64 LYS A C 1
ATOM 473 O O . LYS A 1 64 ? -15.877 -2.396 14.791 1.00 89.19 64 LYS A O 1
ATOM 478 N N . LEU A 1 65 ? -14.125 -3.685 15.356 1.00 91.06 65 LEU A N 1
ATOM 479 C CA . LEU A 1 65 ? -13.107 -2.678 15.076 1.00 91.06 65 LEU A CA 1
ATOM 480 C C . LEU A 1 65 ? -12.263 -3.115 13.883 1.00 91.06 65 LEU A C 1
ATOM 482 O O . LEU A 1 65 ? -11.857 -4.270 13.786 1.00 91.06 65 LEU A O 1
ATOM 486 N N . VAL A 1 66 ? -12.012 -2.182 12.973 1.00 91.75 66 VAL A N 1
ATOM 487 C CA . VAL A 1 66 ? -11.176 -2.385 11.793 1.00 91.75 66 VAL A CA 1
ATOM 488 C C . VAL A 1 66 ? -10.234 -1.193 11.666 1.00 91.75 66 VAL A C 1
ATOM 490 O O . VAL A 1 66 ? -10.652 -0.044 11.777 1.00 91.75 66 VAL A O 1
ATOM 493 N N . PHE A 1 67 ? -8.959 -1.456 11.418 1.00 92.88 67 PHE A N 1
ATOM 494 C CA . PHE A 1 67 ? -7.897 -0.458 11.358 1.00 92.88 67 PHE A CA 1
ATOM 495 C C . PHE A 1 67 ? -7.373 -0.350 9.932 1.00 92.88 67 PHE A C 1
ATOM 497 O O . PHE A 1 67 ? -6.839 -1.312 9.387 1.00 92.88 67 PHE A O 1
ATOM 504 N N . VAL A 1 68 ? -7.526 0.819 9.318 1.00 92.12 68 VAL A N 1
ATOM 505 C CA . VAL A 1 68 ? -7.290 1.050 7.893 1.00 92.12 68 VAL A CA 1
ATOM 506 C C . VAL A 1 68 ? -6.231 2.128 7.688 1.00 92.12 68 VAL A C 1
ATOM 508 O O . VAL A 1 68 ? -6.502 3.306 7.905 1.00 92.12 68 VAL A O 1
ATOM 511 N N . THR A 1 69 ? -5.056 1.776 7.164 1.00 92.31 69 THR A N 1
ATOM 512 C CA . THR A 1 69 ? -3.964 2.739 6.914 1.00 92.31 69 THR A CA 1
ATOM 513 C C . THR A 1 69 ? -3.467 2.721 5.469 1.00 92.31 69 THR A C 1
ATOM 515 O O . THR A 1 69 ? -3.322 1.669 4.849 1.00 92.31 69 THR A O 1
ATOM 518 N N . ASN A 1 70 ? -3.156 3.908 4.940 1.00 93.31 70 ASN A N 1
ATOM 519 C CA . ASN A 1 70 ? -2.474 4.061 3.653 1.00 93.31 70 ASN A CA 1
ATOM 520 C C . ASN A 1 70 ? -0.963 3.834 3.744 1.00 93.31 70 ASN A C 1
ATOM 522 O O . ASN A 1 70 ? -0.290 3.771 2.717 1.00 93.31 70 ASN A O 1
ATOM 526 N N . ASN A 1 71 ? -0.409 3.678 4.940 1.00 92.38 71 ASN A N 1
ATOM 527 C CA . ASN A 1 71 ? 1.016 3.481 5.111 1.00 92.38 71 ASN A CA 1
ATOM 528 C C . ASN A 1 71 ? 1.417 2.046 4.714 1.00 92.38 71 ASN A C 1
ATOM 530 O O . ASN A 1 71 ? 1.142 1.076 5.418 1.00 92.38 71 ASN A O 1
ATOM 534 N N . SER A 1 72 ? 2.069 1.927 3.555 1.00 95.25 72 SER A N 1
ATOM 535 C CA . SER A 1 72 ? 2.503 0.658 2.957 1.00 95.25 72 SER A CA 1
ATOM 536 C C . SER A 1 72 ? 3.856 0.162 3.467 1.00 95.25 72 SER A C 1
ATOM 538 O O . SER A 1 72 ? 4.315 -0.897 3.043 1.00 95.25 72 SER A O 1
ATOM 540 N N . ARG A 1 73 ? 4.499 0.885 4.395 1.00 95.12 73 ARG A N 1
ATOM 541 C CA . ARG A 1 73 ? 5.841 0.535 4.881 1.00 95.12 73 ARG A CA 1
ATOM 542 C C . ARG A 1 73 ? 5.887 -0.777 5.652 1.00 95.12 73 ARG A C 1
ATOM 544 O O . ARG A 1 73 ? 6.904 -1.462 5.647 1.00 95.12 73 ARG A O 1
ATOM 551 N N . LYS A 1 74 ? 4.788 -1.107 6.333 1.00 95.44 74 LYS A N 1
ATOM 552 C CA . LYS A 1 74 ? 4.648 -2.303 7.165 1.00 95.44 74 LYS A CA 1
ATOM 553 C C . LYS A 1 74 ? 3.542 -3.217 6.636 1.00 95.44 74 LYS A C 1
ATOM 555 O O . LYS A 1 74 ? 2.561 -2.751 6.054 1.00 95.44 74 LYS A O 1
ATOM 560 N N . SER A 1 75 ? 3.705 -4.515 6.844 1.00 97.19 75 SER A N 1
ATOM 561 C CA . SER A 1 75 ? 2.654 -5.521 6.683 1.00 97.19 75 SER A CA 1
ATOM 562 C C . SER A 1 75 ? 1.666 -5.464 7.849 1.00 97.19 75 SER A C 1
ATOM 564 O O . SER A 1 75 ? 1.941 -4.858 8.892 1.00 97.19 75 SER A O 1
ATOM 566 N N . ARG A 1 76 ? 0.526 -6.142 7.720 1.00 97.06 76 ARG A N 1
ATOM 567 C CA . ARG A 1 76 ? -0.453 -6.311 8.803 1.00 97.06 76 ARG A CA 1
ATOM 568 C C . ARG A 1 76 ? 0.169 -6.993 10.014 1.00 97.06 76 ARG A C 1
ATOM 570 O O . ARG A 1 76 ? -0.017 -6.514 11.129 1.00 97.06 76 ARG A O 1
ATOM 577 N N . ARG A 1 77 ? 1.008 -8.013 9.805 1.00 95.94 77 ARG A N 1
ATOM 578 C CA . ARG A 1 77 ? 1.777 -8.677 10.871 1.00 95.94 77 ARG A CA 1
ATOM 579 C C . ARG A 1 77 ? 2.698 -7.712 11.614 1.00 95.94 77 ARG A C 1
ATOM 581 O O . ARG A 1 77 ? 2.772 -7.717 12.844 1.00 95.94 77 ARG A O 1
ATOM 588 N N . GLN A 1 78 ? 3.407 -6.856 10.884 1.00 95.88 78 GLN A N 1
ATOM 589 C CA . GLN A 1 78 ? 4.262 -5.829 11.483 1.00 95.88 78 GLN A CA 1
ATOM 590 C C . GLN A 1 78 ? 3.446 -4.744 12.205 1.00 95.88 78 GLN A C 1
ATOM 592 O O . GLN A 1 78 ? 3.877 -4.260 13.253 1.00 95.88 78 GLN A O 1
ATOM 597 N N . TYR A 1 79 ? 2.261 -4.383 11.705 1.00 96.38 79 TYR A N 1
ATOM 598 C CA . TYR A 1 79 ? 1.354 -3.477 12.411 1.00 96.38 79 TYR A CA 1
ATOM 599 C C . TYR A 1 79 ? 0.747 -4.097 13.665 1.00 96.38 79 TYR A C 1
ATOM 601 O O . TYR A 1 79 ? 0.710 -3.413 14.680 1.00 96.38 79 TYR A O 1
ATOM 609 N N . SER A 1 80 ? 0.351 -5.371 13.655 1.00 96.44 80 SER A N 1
ATOM 610 C CA . SER A 1 80 ? -0.125 -6.058 14.864 1.00 96.44 80 SER A CA 1
ATOM 611 C C . SER A 1 80 ? 0.945 -6.031 15.962 1.00 96.44 80 SER A C 1
ATOM 613 O O . SER A 1 80 ? 0.665 -5.682 17.109 1.00 96.44 80 SER A O 1
ATOM 615 N N . LYS A 1 81 ? 2.221 -6.239 15.598 1.00 95.81 81 LYS A N 1
ATOM 616 C CA . LYS A 1 81 ? 3.353 -6.041 16.522 1.00 95.81 81 LYS A CA 1
ATOM 617 C C . LYS A 1 81 ? 3.457 -4.600 17.034 1.00 95.81 81 LYS A C 1
ATOM 619 O O . LYS A 1 81 ? 3.737 -4.413 18.215 1.00 95.81 81 LYS A O 1
ATOM 624 N N . LYS A 1 82 ? 3.235 -3.592 16.179 1.00 95.00 82 LYS A N 1
ATOM 625 C CA . LYS A 1 82 ? 3.211 -2.178 16.594 1.00 95.00 82 LYS A CA 1
ATOM 626 C C . LYS A 1 82 ? 2.075 -1.902 17.582 1.00 95.00 82 LYS A C 1
ATOM 628 O O . LYS A 1 82 ? 2.336 -1.300 18.616 1.00 95.00 82 LYS A O 1
ATOM 633 N N . PHE A 1 83 ? 0.853 -2.351 17.298 1.00 96.44 83 PHE A N 1
ATOM 634 C CA . PHE A 1 83 ? -0.280 -2.228 18.221 1.00 96.44 83 PHE A CA 1
ATOM 635 C C . PHE A 1 83 ? 0.063 -2.830 19.588 1.00 96.44 83 PHE A C 1
ATOM 637 O O . PHE A 1 83 ? -0.045 -2.134 20.597 1.00 96.44 83 PHE A O 1
ATOM 644 N N . ARG A 1 84 ? 0.601 -4.057 19.615 1.00 96.00 84 ARG A N 1
ATOM 645 C CA . ARG A 1 84 ? 1.011 -4.719 20.861 1.00 96.00 84 ARG A CA 1
ATOM 646 C C . ARG A 1 84 ? 2.090 -3.944 21.614 1.00 96.00 84 ARG A C 1
ATOM 648 O O . ARG A 1 84 ? 2.001 -3.796 22.827 1.00 96.00 84 ARG A O 1
ATOM 655 N N . ALA A 1 85 ? 3.094 -3.419 20.911 1.00 95.31 85 ALA A N 1
ATOM 656 C CA . ALA A 1 85 ? 4.145 -2.599 21.520 1.00 95.31 85 ALA A CA 1
ATOM 657 C C . ALA A 1 85 ? 3.600 -1.303 22.150 1.00 95.31 85 ALA A C 1
ATOM 659 O O . ALA A 1 85 ? 4.189 -0.785 23.093 1.00 95.31 85 ALA A O 1
ATOM 660 N N . LEU A 1 86 ? 2.466 -0.806 21.651 1.00 93.88 86 LEU A N 1
ATOM 661 C CA . LEU A 1 86 ? 1.741 0.338 22.201 1.00 93.88 86 LEU A CA 1
ATOM 662 C C . LEU A 1 86 ? 0.731 -0.057 23.295 1.00 93.88 86 LEU A C 1
ATOM 664 O O . LEU A 1 86 ? 0.028 0.809 23.802 1.00 93.88 86 LEU A O 1
ATOM 668 N N . GLY A 1 87 ? 0.653 -1.336 23.674 1.00 94.69 87 GLY A N 1
ATOM 669 C CA . GLY A 1 87 ? -0.274 -1.834 24.695 1.00 94.69 87 GLY A CA 1
ATOM 670 C C . GLY A 1 87 ? -1.688 -2.124 24.184 1.00 94.69 87 GLY A C 1
ATOM 671 O O . GLY A 1 87 ? -2.609 -2.234 24.987 1.00 94.69 87 GLY A O 1
ATOM 672 N N . LEU A 1 88 ? -1.879 -2.242 22.865 1.00 94.69 88 LEU A N 1
ATOM 673 C CA . LEU A 1 88 ? -3.167 -2.548 22.242 1.00 94.69 88 LEU A CA 1
ATOM 674 C C . LEU A 1 88 ? -3.159 -3.959 21.641 1.00 94.69 88 LEU A C 1
ATOM 676 O O . LEU A 1 88 ? -2.326 -4.280 20.796 1.00 94.69 88 LEU A O 1
ATOM 680 N N . GLU A 1 89 ? -4.130 -4.788 22.018 1.00 93.69 89 GLU A N 1
ATOM 681 C CA . GLU A 1 89 ? -4.328 -6.104 21.402 1.00 93.69 89 GLU A CA 1
ATOM 682 C C . GLU A 1 89 ? -5.227 -5.981 20.164 1.00 93.69 89 GLU A C 1
ATOM 684 O O . GLU A 1 89 ? -6.444 -5.799 20.275 1.00 93.69 89 GLU A O 1
ATOM 689 N N . VAL A 1 90 ? -4.614 -6.061 18.980 1.00 95.62 90 VAL A N 1
ATOM 690 C CA . VAL A 1 90 ? -5.281 -5.999 17.670 1.00 95.62 90 VAL A CA 1
ATOM 691 C C . VAL A 1 90 ? -4.808 -7.166 16.805 1.00 95.62 90 VAL A C 1
ATOM 693 O O . VAL A 1 90 ? -3.605 -7.328 16.559 1.00 95.62 90 VAL A O 1
ATOM 696 N N . ALA A 1 91 ? -5.758 -7.981 16.354 1.00 94.19 91 ALA A N 1
ATOM 697 C CA . ALA A 1 91 ? -5.509 -9.129 15.495 1.00 94.19 91 ALA A CA 1
ATOM 698 C C . ALA A 1 91 ? -5.147 -8.684 14.069 1.00 94.19 91 ALA A C 1
ATOM 700 O O . ALA A 1 91 ? -5.567 -7.623 13.607 1.00 94.19 91 ALA A O 1
ATOM 701 N N . GLU A 1 92 ? -4.371 -9.489 13.342 1.00 94.31 92 GLU A N 1
ATOM 702 C CA . GLU A 1 92 ? -3.947 -9.155 11.972 1.00 94.31 92 GLU A CA 1
ATOM 703 C C . GLU A 1 92 ? -5.143 -9.021 11.015 1.00 94.31 92 GLU A C 1
ATOM 705 O O . GLU A 1 92 ? -5.116 -8.225 10.078 1.00 94.31 92 GLU A O 1
ATOM 710 N N . GLU A 1 93 ? -6.221 -9.756 11.286 1.00 92.50 93 GLU A N 1
ATOM 711 C CA . GLU A 1 93 ? -7.481 -9.750 10.546 1.00 92.50 93 GLU A CA 1
ATOM 712 C C . GLU A 1 93 ? -8.298 -8.470 10.744 1.00 92.50 93 GLU A C 1
ATOM 714 O O . GLU A 1 93 ? -9.184 -8.192 9.934 1.00 92.50 93 GLU A O 1
ATOM 719 N N . GLU A 1 94 ? -8.016 -7.707 11.804 1.00 93.38 94 GLU A N 1
ATOM 720 C CA . GLU A 1 94 ? -8.604 -6.389 12.055 1.00 93.38 94 GLU A CA 1
ATOM 721 C C . GLU A 1 94 ? -7.834 -5.282 11.308 1.00 93.38 94 GLU A C 1
ATOM 723 O O . GLU A 1 94 ? -8.297 -4.145 11.273 1.00 93.38 94 GLU A O 1
ATOM 728 N N . ILE A 1 95 ? -6.674 -5.573 10.701 1.00 95.12 95 ILE A N 1
ATOM 729 C CA . ILE A 1 95 ? -5.773 -4.569 10.114 1.00 95.12 95 ILE A CA 1
ATOM 730 C C . ILE A 1 95 ? -5.802 -4.643 8.588 1.00 95.12 95 ILE A C 1
ATOM 732 O O . ILE A 1 95 ? -5.649 -5.701 7.986 1.00 95.12 95 ILE A O 1
ATOM 736 N N . PHE A 1 96 ? -5.929 -3.487 7.947 1.00 93.88 96 PHE A N 1
ATOM 737 C CA . PHE A 1 96 ? -6.021 -3.333 6.503 1.00 93.88 96 PHE A CA 1
ATOM 738 C C . PHE A 1 96 ? -5.096 -2.209 6.054 1.00 93.88 96 PHE A C 1
ATOM 740 O O . PHE A 1 96 ? -5.364 -1.021 6.232 1.00 93.88 96 PHE A O 1
ATOM 747 N N . THR A 1 97 ? -3.965 -2.592 5.479 1.00 95.44 97 THR A N 1
ATOM 748 C CA . THR A 1 97 ? -2.963 -1.659 4.967 1.00 95.44 97 THR A CA 1
ATOM 749 C C . THR A 1 97 ? -3.103 -1.495 3.457 1.00 95.44 97 THR A C 1
ATOM 751 O O . THR A 1 97 ? -3.634 -2.364 2.764 1.00 95.44 97 THR A O 1
ATOM 754 N N . SER A 1 98 ? -2.552 -0.417 2.906 1.00 95.56 98 SER A N 1
ATOM 755 C CA . SER A 1 98 ? -2.404 -0.272 1.453 1.00 95.56 98 SER A CA 1
ATOM 756 C C . SER A 1 98 ? -1.428 -1.290 0.836 1.00 95.56 98 SER A C 1
ATOM 758 O O . SER A 1 98 ? -1.566 -1.621 -0.340 1.00 95.56 98 SER A O 1
ATOM 760 N N . SER A 1 99 ? -0.480 -1.835 1.615 1.00 97.06 99 SER A N 1
ATOM 761 C CA . SER A 1 99 ? 0.363 -2.973 1.204 1.00 97.06 99 SER A CA 1
ATOM 762 C C . SER A 1 99 ? -0.465 -4.250 1.018 1.00 97.06 99 SER A C 1
ATOM 764 O O . SER A 1 99 ? -0.359 -4.904 -0.018 1.00 97.06 99 SER A O 1
ATOM 766 N N . PHE A 1 100 ? -1.359 -4.556 1.963 1.00 97.12 100 PHE A N 1
ATOM 767 C CA . PHE A 1 100 ? -2.307 -5.663 1.851 1.00 97.12 100 PHE A CA 1
ATOM 768 C C . PHE A 1 100 ? -3.281 -5.451 0.690 1.00 97.12 100 PHE A C 1
ATOM 770 O O . PHE A 1 100 ? -3.515 -6.368 -0.094 1.00 97.12 100 PHE A O 1
ATOM 777 N N . ALA A 1 101 ? -3.803 -4.230 0.534 1.00 96.38 101 ALA A N 1
ATOM 778 C CA . ALA A 1 101 ? -4.694 -3.885 -0.569 1.00 96.38 101 ALA A CA 1
ATOM 779 C C . ALA A 1 101 ? -4.047 -4.177 -1.933 1.00 96.38 101 ALA A C 1
ATOM 781 O O . ALA A 1 101 ? -4.702 -4.718 -2.818 1.00 96.38 101 ALA A O 1
ATOM 782 N N . ALA A 1 102 ? -2.753 -3.891 -2.095 1.00 97.62 102 ALA A N 1
ATOM 783 C CA . ALA A 1 102 ? -2.042 -4.168 -3.338 1.00 97.62 102 ALA A CA 1
ATOM 784 C C . ALA A 1 102 ? -1.942 -5.675 -3.635 1.00 97.62 102 ALA A C 1
ATOM 786 O O . ALA A 1 102 ? -2.180 -6.095 -4.766 1.00 97.62 102 ALA A O 1
ATOM 787 N N . ALA A 1 103 ? -1.674 -6.500 -2.618 1.00 97.50 103 ALA A N 1
ATOM 788 C CA . ALA A 1 103 ? -1.667 -7.955 -2.763 1.00 97.50 103 ALA A CA 1
ATOM 789 C C . ALA A 1 103 ? -3.066 -8.511 -3.091 1.00 97.50 103 ALA A C 1
ATOM 791 O O . ALA A 1 103 ? -3.219 -9.316 -4.009 1.00 97.50 103 ALA A O 1
ATOM 792 N N . MET A 1 104 ? -4.109 -8.038 -2.400 1.00 96.25 104 MET A N 1
ATOM 793 C CA . MET A 1 104 ? -5.491 -8.449 -2.681 1.00 96.25 104 MET A CA 1
ATOM 794 C C . MET A 1 104 ? -5.955 -8.011 -4.065 1.00 96.25 104 MET A C 1
ATOM 796 O O . MET A 1 104 ? -6.701 -8.737 -4.716 1.00 96.25 104 MET A O 1
ATOM 800 N N . PHE A 1 105 ? -5.508 -6.847 -4.540 1.00 96.88 105 PHE A N 1
ATOM 801 C CA . PHE A 1 105 ? -5.820 -6.384 -5.886 1.00 96.88 105 PHE A CA 1
ATOM 802 C C . PHE A 1 105 ? -5.305 -7.370 -6.935 1.00 96.88 105 PHE A C 1
ATOM 804 O O . PHE A 1 105 ? -6.053 -7.733 -7.840 1.00 96.88 105 PHE A O 1
ATOM 811 N N . LEU A 1 106 ? -4.073 -7.863 -6.786 1.00 97.81 106 LEU A N 1
ATOM 812 C CA . LEU A 1 106 ? -3.530 -8.884 -7.682 1.00 97.81 106 LEU A CA 1
ATOM 813 C C . LEU A 1 106 ? -4.320 -10.199 -7.603 1.00 97.81 106 LEU A C 1
ATOM 815 O O . LEU A 1 106 ? -4.662 -10.757 -8.644 1.00 97.81 106 LEU A O 1
ATOM 819 N N . GLN A 1 107 ? -4.664 -10.667 -6.397 1.00 95.56 107 GLN A N 1
ATOM 820 C CA . GLN A 1 107 ? -5.448 -11.899 -6.232 1.00 95.56 107 GLN A CA 1
ATOM 821 C C . GLN A 1 107 ? -6.827 -11.795 -6.895 1.00 95.56 107 GLN A C 1
ATOM 823 O O . GLN A 1 107 ? -7.212 -12.669 -7.665 1.00 95.56 107 GLN A O 1
ATOM 828 N N . LEU A 1 108 ? -7.558 -10.707 -6.643 1.00 94.06 108 LEU A N 1
ATOM 829 C CA . LEU A 1 108 ? -8.913 -10.514 -7.168 1.00 94.06 108 LEU A CA 1
ATOM 830 C C . LEU A 1 108 ? -8.957 -10.272 -8.679 1.00 94.06 108 LEU A C 1
ATOM 832 O O . LEU A 1 108 ? -9.983 -10.530 -9.303 1.00 94.06 108 LEU A O 1
ATOM 836 N N . ASN A 1 109 ? -7.860 -9.794 -9.268 1.00 94.50 109 ASN A N 1
ATOM 837 C CA . ASN A 1 109 ? -7.733 -9.614 -10.714 1.00 94.50 109 ASN A CA 1
ATOM 838 C C . ASN A 1 109 ? -7.081 -10.819 -11.412 1.00 94.50 109 ASN A C 1
ATOM 840 O O . ASN A 1 109 ? -6.701 -10.703 -12.575 1.00 94.50 109 ASN A O 1
ATOM 844 N N . ASN A 1 110 ? -6.970 -11.971 -10.736 1.00 95.25 110 ASN A N 1
ATOM 845 C CA . ASN A 1 110 ? -6.387 -13.202 -11.279 1.00 95.25 110 ASN A CA 1
ATOM 846 C C . ASN A 1 110 ? -4.984 -12.978 -11.868 1.00 95.25 110 ASN A C 1
ATOM 848 O O . ASN A 1 110 ? -4.699 -13.397 -12.992 1.00 95.25 110 ASN A O 1
ATOM 852 N N . PHE A 1 111 ? -4.120 -12.273 -11.128 1.00 97.75 111 PHE A N 1
ATOM 853 C CA . PHE A 1 111 ? -2.748 -12.022 -11.561 1.00 97.75 111 PHE A CA 1
ATOM 854 C C . PHE A 1 111 ? -2.031 -13.346 -11.893 1.00 97.75 111 PHE A C 1
ATOM 856 O O . PHE A 1 111 ? -2.100 -14.273 -11.079 1.00 97.75 111 PHE A O 1
ATOM 863 N N . PRO A 1 112 ? -1.362 -13.464 -13.059 1.00 95.94 112 PRO A N 1
ATOM 864 C CA . PRO A 1 112 ? -0.826 -14.748 -13.495 1.00 95.94 112 PRO A CA 1
ATOM 865 C C . PRO A 1 112 ? 0.265 -15.265 -12.542 1.00 95.94 112 PRO A C 1
ATOM 867 O O . PRO A 1 112 ? 1.185 -14.510 -12.213 1.00 95.94 112 PRO A O 1
ATOM 870 N N . PRO A 1 113 ? 0.197 -16.532 -12.093 1.00 91.75 113 PRO A N 1
ATOM 871 C CA . PRO A 1 113 ? 1.092 -17.068 -11.065 1.00 91.75 113 PRO A CA 1
ATOM 872 C C . PRO A 1 113 ? 2.558 -17.162 -11.510 1.00 91.75 113 PRO A C 1
ATOM 874 O O . PRO A 1 113 ? 3.451 -17.182 -10.671 1.00 91.75 113 PRO A O 1
ATOM 877 N N . GLU A 1 114 ? 2.822 -17.220 -12.815 1.00 94.56 114 GLU A N 1
ATOM 878 C CA . GLU A 1 114 ? 4.167 -17.239 -13.394 1.00 94.56 114 GLU A CA 1
ATOM 879 C C . GLU A 1 114 ? 4.804 -15.848 -13.521 1.00 94.56 114 GLU A C 1
ATOM 881 O O . GLU A 1 114 ? 5.980 -15.732 -13.876 1.00 94.56 114 GLU A O 1
ATOM 886 N N . LYS A 1 115 ? 4.029 -14.781 -13.291 1.00 98.31 115 LYS A N 1
ATOM 887 C CA . LYS A 1 115 ? 4.509 -13.403 -13.383 1.00 98.31 115 LYS A CA 1
ATOM 888 C C . LYS A 1 115 ? 5.043 -12.927 -12.042 1.00 98.31 115 LYS A C 1
ATOM 890 O O . LYS A 1 115 ? 4.520 -13.246 -10.979 1.00 98.31 115 LYS A O 1
ATOM 895 N N . LYS A 1 116 ? 6.063 -12.075 -12.116 1.00 98.75 116 LYS A N 1
ATOM 896 C CA . LYS A 1 116 ? 6.683 -11.458 -10.941 1.00 98.75 116 LYS A CA 1
ATOM 897 C C . LYS A 1 116 ? 6.152 -10.057 -10.693 1.00 98.75 116 LYS A C 1
ATOM 899 O O . LYS A 1 116 ? 5.703 -9.370 -11.617 1.00 98.75 116 LYS A O 1
ATOM 904 N N . VAL A 1 117 ? 6.278 -9.617 -9.448 1.00 98.88 117 VAL A N 1
ATOM 905 C CA . VAL A 1 117 ? 5.948 -8.259 -9.016 1.00 98.88 117 VAL A CA 1
ATOM 906 C C . VAL A 1 117 ? 7.225 -7.505 -8.654 1.00 98.88 117 VAL A C 1
ATOM 908 O O . VAL A 1 117 ? 7.952 -7.906 -7.743 1.00 98.88 117 VAL A O 1
ATOM 911 N N . TYR A 1 118 ? 7.491 -6.393 -9.339 1.00 98.88 118 TYR A N 1
ATOM 912 C CA . TYR A 1 118 ? 8.555 -5.474 -8.944 1.00 98.88 118 TYR A CA 1
ATOM 913 C C . TYR A 1 118 ? 8.017 -4.417 -7.980 1.00 98.88 118 TYR A C 1
ATOM 915 O O . TYR A 1 118 ? 6.986 -3.791 -8.239 1.00 98.88 118 TYR A O 1
ATOM 923 N N . VAL A 1 119 ? 8.712 -4.207 -6.865 1.00 98.88 119 VAL A N 1
ATOM 924 C CA . VAL A 1 119 ? 8.284 -3.282 -5.815 1.00 98.88 119 VAL A CA 1
ATOM 925 C C . VAL A 1 119 ? 9.217 -2.080 -5.742 1.00 98.88 119 VAL A C 1
ATOM 927 O O . VAL A 1 119 ? 10.409 -2.209 -5.466 1.00 98.88 119 VAL A O 1
ATOM 930 N N . VAL A 1 120 ? 8.637 -0.892 -5.896 1.00 98.81 120 VAL A N 1
ATOM 931 C CA . VAL A 1 120 ? 9.232 0.385 -5.493 1.00 98.81 120 VAL A CA 1
ATOM 932 C C . VAL A 1 120 ? 8.566 0.783 -4.177 1.00 98.81 120 VAL A C 1
ATOM 934 O O . VAL A 1 120 ? 7.458 1.313 -4.166 1.00 98.81 120 VAL A O 1
ATOM 937 N N . GLY A 1 121 ? 9.182 0.435 -3.052 1.00 98.12 121 GLY A N 1
ATOM 938 C CA . GLY A 1 121 ? 8.547 0.511 -1.737 1.00 98.12 121 GLY A CA 1
ATOM 939 C C . GLY A 1 121 ? 9.375 -0.138 -0.632 1.00 98.12 121 GLY A C 1
ATOM 940 O O . GLY A 1 121 ? 10.528 -0.509 -0.837 1.00 98.12 121 GLY A O 1
ATOM 941 N N . GLU A 1 122 ? 8.776 -0.289 0.545 1.00 97.62 122 GLU A N 1
ATOM 942 C CA . GLU A 1 122 ? 9.399 -0.919 1.717 1.00 97.62 122 GLU A CA 1
ATOM 943 C C . GLU A 1 122 ? 8.927 -2.373 1.943 1.00 97.62 122 GLU A C 1
ATOM 945 O O . GLU A 1 122 ? 8.061 -2.895 1.234 1.00 97.62 122 GLU A O 1
ATOM 950 N N . ASP A 1 123 ? 9.511 -3.037 2.949 1.00 97.81 123 ASP A N 1
ATOM 951 C CA . ASP A 1 123 ? 9.331 -4.469 3.234 1.00 97.81 123 ASP A CA 1
ATOM 952 C C . ASP A 1 123 ? 7.876 -4.890 3.452 1.00 97.81 123 ASP A C 1
ATOM 954 O O . ASP A 1 123 ? 7.515 -6.023 3.136 1.00 97.81 123 ASP A O 1
ATOM 958 N N . GLY A 1 124 ? 7.024 -3.991 3.951 1.00 98.06 124 GLY A N 1
ATOM 959 C CA . GLY A 1 124 ? 5.613 -4.286 4.173 1.00 98.06 124 GLY A CA 1
ATOM 960 C C . GLY A 1 124 ? 4.870 -4.731 2.914 1.00 98.06 124 GLY A C 1
ATOM 961 O O . GLY A 1 124 ? 4.017 -5.612 2.993 1.00 98.06 124 GLY A O 1
ATOM 962 N N . ILE A 1 125 ? 5.213 -4.165 1.752 1.00 98.62 125 ILE A N 1
ATOM 963 C CA . ILE A 1 125 ? 4.634 -4.570 0.463 1.00 98.62 125 ILE A CA 1
ATOM 964 C C . ILE A 1 125 ? 5.139 -5.964 0.082 1.00 98.62 125 ILE A C 1
ATOM 966 O O . ILE A 1 125 ? 4.342 -6.832 -0.266 1.00 98.62 125 ILE A O 1
ATOM 970 N N . LEU A 1 126 ? 6.451 -6.196 0.189 1.00 98.69 126 LEU A N 1
ATOM 971 C CA . LEU A 1 126 ? 7.071 -7.485 -0.130 1.00 98.69 126 LEU A CA 1
ATOM 972 C C . LEU A 1 126 ? 6.516 -8.618 0.747 1.00 98.69 126 LEU A C 1
ATOM 974 O O . LEU A 1 126 ? 6.274 -9.718 0.261 1.00 98.69 126 LEU A O 1
ATOM 978 N N . GLU A 1 127 ? 6.315 -8.366 2.039 1.00 98.38 127 GLU A N 1
ATOM 979 C CA . GLU A 1 127 ? 5.790 -9.357 2.976 1.00 98.38 127 GLU A CA 1
ATOM 980 C C . GLU A 1 127 ? 4.330 -9.722 2.671 1.00 98.38 127 GLU A C 1
ATOM 982 O O . GLU A 1 127 ? 4.013 -10.908 2.621 1.00 98.38 127 GLU A O 1
ATOM 987 N N . GLU A 1 128 ? 3.456 -8.746 2.395 1.00 98.31 128 GLU A N 1
ATOM 988 C CA . GLU A 1 128 ? 2.058 -9.024 2.017 1.00 98.31 128 GLU A CA 1
ATOM 989 C C . GLU A 1 128 ? 1.952 -9.760 0.675 1.00 98.31 128 GLU A C 1
ATOM 991 O O . GLU A 1 128 ? 1.147 -10.682 0.547 1.00 98.31 128 GLU A O 1
ATOM 996 N N . LEU A 1 129 ? 2.794 -9.419 -0.308 1.00 98.44 129 LEU A N 1
ATOM 997 C CA . LEU A 1 129 ? 2.854 -10.140 -1.585 1.00 98.44 129 LEU A CA 1
ATOM 998 C C . LEU A 1 129 ? 3.266 -11.604 -1.395 1.00 98.44 129 LEU A C 1
ATOM 1000 O O . LEU A 1 129 ? 2.610 -12.496 -1.931 1.00 98.44 129 LEU A O 1
ATOM 1004 N N . LYS A 1 130 ? 4.302 -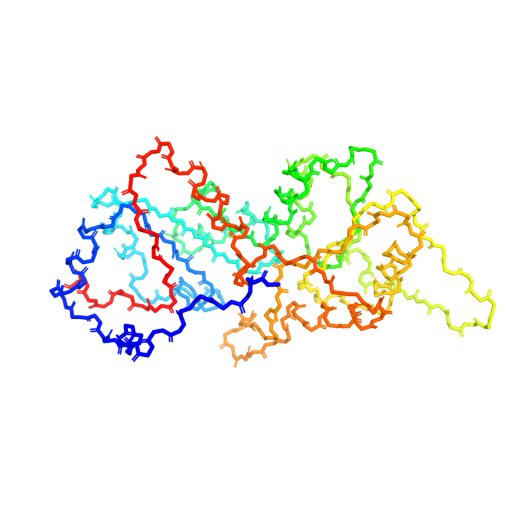11.860 -0.585 1.00 97.94 130 LYS A N 1
ATOM 1005 C CA . LYS A 1 130 ? 4.758 -13.223 -0.266 1.00 97.94 130 LYS A CA 1
ATOM 1006 C C . LYS A 1 130 ? 3.686 -14.021 0.474 1.00 97.94 130 LYS A C 1
ATOM 1008 O O . LYS A 1 130 ? 3.463 -15.181 0.143 1.00 97.94 130 LYS A O 1
ATOM 1013 N N . LEU A 1 131 ? 3.002 -13.409 1.445 1.00 96.44 131 LEU A N 1
ATOM 1014 C CA . LEU A 1 131 ? 1.885 -14.040 2.162 1.00 96.44 131 LEU A CA 1
ATOM 1015 C C . LEU A 1 131 ? 0.708 -14.367 1.232 1.00 96.44 131 LEU A C 1
ATOM 1017 O O . LEU A 1 131 ? 0.025 -15.365 1.441 1.00 96.44 131 LEU A O 1
ATOM 1021 N N . ALA A 1 132 ? 0.493 -13.556 0.195 1.00 96.19 132 ALA A N 1
ATOM 1022 C CA . ALA A 1 132 ? -0.510 -13.791 -0.839 1.00 96.19 132 ALA A CA 1
ATOM 1023 C C . ALA A 1 132 ? -0.070 -14.796 -1.926 1.00 96.19 132 ALA A C 1
ATOM 1025 O O . ALA A 1 132 ? -0.875 -15.114 -2.803 1.00 96.19 132 ALA A O 1
ATOM 1026 N N . GLY A 1 133 ? 1.165 -15.308 -1.858 1.00 97.25 133 GLY A N 1
ATOM 1027 C CA . GLY A 1 133 ? 1.700 -16.323 -2.769 1.00 97.25 133 GLY A CA 1
ATOM 1028 C C . GLY A 1 133 ? 2.356 -15.781 -4.042 1.00 97.25 133 GLY A C 1
ATOM 1029 O O . GLY A 1 133 ? 2.600 -16.559 -4.958 1.00 97.25 133 GLY A O 1
ATOM 1030 N N . PHE A 1 134 ? 2.647 -14.479 -4.122 1.00 98.25 134 PHE A N 1
ATOM 1031 C CA . PHE A 1 134 ? 3.286 -13.882 -5.297 1.00 98.25 134 PHE A CA 1
ATOM 1032 C C . PHE A 1 134 ? 4.811 -13.880 -5.195 1.00 98.25 134 PHE A C 1
ATOM 1034 O O . PHE A 1 134 ? 5.383 -13.549 -4.153 1.00 98.25 134 PHE A O 1
ATOM 1041 N N . GLU A 1 135 ? 5.479 -14.167 -6.314 1.00 98.31 135 GLU A N 1
ATOM 1042 C CA . GLU A 1 135 ? 6.908 -13.903 -6.454 1.00 98.31 135 GLU A CA 1
ATOM 1043 C C . GLU A 1 135 ? 7.134 -12.394 -6.617 1.00 98.31 135 GLU A C 1
ATOM 1045 O O . GLU A 1 135 ? 6.574 -11.746 -7.506 1.00 98.31 135 GLU A O 1
ATOM 1050 N N . CYS A 1 136 ? 7.961 -11.812 -5.749 1.00 98.62 136 CYS A N 1
ATOM 1051 C CA . CYS A 1 136 ? 8.233 -10.381 -5.759 1.00 98.62 136 CYS A CA 1
ATOM 1052 C C . CYS A 1 136 ? 9.676 -10.056 -5.376 1.00 98.62 136 CYS A C 1
ATOM 1054 O O . CYS A 1 136 ? 10.292 -10.757 -4.568 1.00 98.62 136 CYS A O 1
ATOM 1056 N N . PHE A 1 137 ? 10.185 -8.947 -5.904 1.00 98.69 137 PHE A N 1
ATOM 1057 C CA . PHE A 1 137 ? 11.529 -8.446 -5.620 1.00 98.69 137 PHE A CA 1
ATOM 1058 C C . PHE A 1 137 ? 11.594 -6.916 -5.734 1.00 98.69 137 PHE A C 1
ATOM 1060 O O . PHE A 1 137 ? 10.600 -6.258 -6.051 1.00 98.69 137 PHE A O 1
ATOM 1067 N N . GLY A 1 138 ? 12.768 -6.347 -5.457 1.00 98.44 138 GLY A N 1
ATOM 1068 C CA . GLY A 1 138 ? 12.990 -4.906 -5.378 1.00 98.44 138 GLY A CA 1
ATOM 1069 C C . GLY A 1 138 ? 12.979 -4.433 -3.928 1.00 98.44 138 GLY A C 1
ATOM 1070 O O . GLY A 1 138 ? 13.629 -5.018 -3.064 1.00 98.44 138 GLY A O 1
ATOM 1071 N N . GLY A 1 139 ? 12.242 -3.364 -3.644 1.00 98.19 139 GLY A N 1
ATOM 1072 C CA . GLY A 1 139 ? 12.133 -2.807 -2.300 1.00 98.19 139 GLY A CA 1
ATOM 1073 C C . GLY A 1 139 ? 13.476 -2.309 -1.740 1.00 98.19 139 GLY A C 1
ATOM 1074 O O . GLY A 1 139 ? 14.315 -1.834 -2.512 1.00 98.19 139 GLY A O 1
ATOM 1075 N N . PRO A 1 140 ? 13.722 -2.359 -0.418 1.00 98.12 140 PRO A N 1
ATOM 1076 C CA . PRO A 1 140 ? 14.937 -1.799 0.187 1.00 98.12 140 PRO A CA 1
ATOM 1077 C C . PRO A 1 140 ? 16.260 -2.361 -0.358 1.00 98.12 140 PRO A C 1
ATOM 1079 O O . PRO A 1 140 ? 17.261 -1.644 -0.376 1.00 98.12 140 PRO A O 1
ATOM 1082 N N . GLU A 1 141 ? 16.271 -3.604 -0.848 1.00 97.62 141 GLU A N 1
ATOM 1083 C CA . GLU A 1 141 ? 17.459 -4.262 -1.416 1.00 97.62 141 GLU A CA 1
ATOM 1084 C C . GLU A 1 141 ? 18.047 -3.487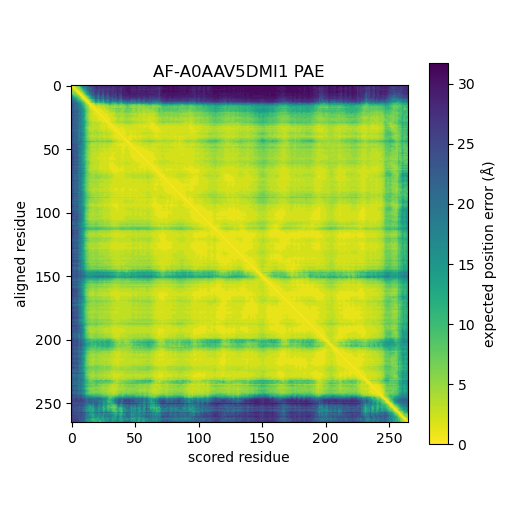 -2.609 1.00 97.62 141 GLU A C 1
ATOM 1086 O O . GLU A 1 141 ? 19.264 -3.346 -2.744 1.00 97.62 141 GLU A O 1
ATOM 1091 N N . ASP A 1 142 ? 17.182 -2.880 -3.423 1.00 98.25 142 ASP A N 1
ATOM 1092 C CA . ASP A 1 142 ? 17.579 -2.063 -4.573 1.00 98.25 142 ASP A CA 1
ATOM 1093 C C . ASP A 1 142 ? 18.006 -0.639 -4.184 1.00 98.25 142 ASP A C 1
ATOM 1095 O O . ASP A 1 142 ? 18.409 0.154 -5.037 1.00 98.25 142 ASP A O 1
ATOM 1099 N N . GLY A 1 143 ? 17.951 -0.292 -2.897 1.00 97.44 143 GLY A N 1
ATOM 1100 C CA . GLY A 1 143 ? 18.158 1.064 -2.390 1.00 97.44 143 GLY A CA 1
ATOM 1101 C C . GLY A 1 143 ? 19.532 1.671 -2.675 1.00 97.44 143 GLY A C 1
ATOM 1102 O O . GLY A 1 143 ? 19.668 2.891 -2.738 1.00 97.44 143 GLY A O 1
ATOM 1103 N N . LYS A 1 144 ? 20.548 0.829 -2.886 1.00 97.06 144 LYS A N 1
ATOM 1104 C CA . LYS A 1 144 ? 21.929 1.251 -3.185 1.00 97.06 144 LYS A CA 1
ATOM 1105 C C . LYS A 1 144 ? 22.324 1.058 -4.650 1.00 97.06 144 LYS A C 1
ATOM 1107 O O . LYS A 1 144 ? 23.467 1.341 -5.010 1.00 97.06 144 LYS A O 1
ATOM 1112 N N . LYS A 1 145 ? 21.420 0.539 -5.486 1.00 97.19 145 LYS A N 1
ATOM 1113 C CA . LYS A 1 145 ? 21.695 0.331 -6.908 1.00 97.19 145 LYS A CA 1
ATOM 1114 C C . LYS A 1 145 ? 21.705 1.671 -7.640 1.00 97.19 145 LYS A C 1
ATOM 1116 O O . LYS A 1 145 ? 20.946 2.579 -7.319 1.00 97.19 145 LYS A O 1
ATOM 1121 N N . ASN A 1 146 ? 22.576 1.773 -8.637 1.00 94.44 146 ASN A N 1
ATOM 1122 C CA . ASN A 1 146 ? 22.737 2.952 -9.480 1.00 94.44 146 ASN A CA 1
ATOM 1123 C C . ASN A 1 146 ? 22.779 2.528 -10.950 1.00 94.44 146 ASN A C 1
ATOM 1125 O O . ASN A 1 146 ? 23.025 1.362 -11.258 1.00 94.44 146 ASN A O 1
ATOM 1129 N N . ILE A 1 147 ? 22.551 3.483 -11.848 1.00 91.38 147 ILE A N 1
ATOM 1130 C CA . ILE A 1 147 ? 22.584 3.280 -13.299 1.00 91.38 147 ILE A CA 1
ATOM 1131 C C . ILE A 1 147 ? 23.692 4.136 -13.897 1.00 91.38 147 ILE A C 1
ATOM 1133 O O . ILE A 1 147 ? 23.929 5.255 -13.441 1.00 91.38 147 ILE A O 1
ATOM 1137 N N . LYS A 1 148 ? 24.362 3.607 -14.921 1.00 88.69 148 LYS A N 1
ATOM 1138 C CA . LYS A 1 148 ? 25.312 4.362 -15.734 1.00 88.69 148 LYS A CA 1
ATOM 1139 C C . LYS A 1 148 ? 24.569 5.099 -16.844 1.00 88.69 148 LYS A C 1
ATOM 1141 O O . LYS A 1 148 ? 23.750 4.505 -17.536 1.00 88.69 148 LYS A O 1
ATOM 1146 N N . LEU A 1 149 ? 24.866 6.381 -17.013 1.00 88.56 149 LEU A N 1
ATOM 1147 C CA . LEU A 1 149 ? 24.318 7.206 -18.087 1.00 88.56 149 LEU A CA 1
ATOM 1148 C C . LEU A 1 149 ? 25.376 7.337 -19.187 1.00 88.56 149 LEU A C 1
ATOM 1150 O O . LEU A 1 149 ? 26.131 8.305 -19.226 1.00 88.56 149 LEU A O 1
ATOM 1154 N N . GLU A 1 150 ? 25.461 6.317 -20.036 1.00 92.62 150 GLU A N 1
ATOM 1155 C CA . GLU A 1 150 ? 26.380 6.243 -21.178 1.00 92.62 150 GLU A CA 1
ATOM 1156 C C . GLU A 1 150 ? 25.555 6.073 -22.464 1.00 92.62 150 GLU A C 1
ATOM 1158 O O . GLU A 1 150 ? 24.458 5.518 -22.415 1.00 92.62 150 GLU A O 1
ATOM 1163 N N . ALA A 1 151 ? 26.058 6.566 -23.602 1.00 84.88 151 ALA A N 1
ATOM 1164 C CA . ALA A 1 151 ? 25.279 6.716 -24.840 1.00 84.88 151 ALA A CA 1
ATOM 1165 C C . ALA A 1 151 ? 24.612 5.416 -25.333 1.00 84.88 151 ALA A C 1
ATOM 1167 O O . ALA A 1 151 ? 23.485 5.463 -25.815 1.00 84.88 151 ALA A O 1
ATOM 1168 N N . ASP A 1 152 ? 25.276 4.275 -25.141 1.00 88.31 152 ASP A N 1
ATOM 1169 C CA . ASP A 1 152 ? 24.821 2.960 -25.612 1.00 88.31 152 ASP A CA 1
ATOM 1170 C C . ASP A 1 152 ? 24.504 1.996 -24.455 1.00 88.31 152 ASP A C 1
ATOM 1172 O O . ASP A 1 152 ? 24.461 0.776 -24.633 1.00 88.31 152 ASP A O 1
ATOM 1176 N N . PHE A 1 153 ? 24.313 2.517 -23.238 1.00 91.00 153 PHE A N 1
ATOM 1177 C CA . PHE A 1 153 ? 23.979 1.675 -22.096 1.00 91.00 153 PHE A CA 1
ATOM 1178 C C . PHE A 1 153 ? 22.538 1.164 -22.206 1.00 91.00 153 PHE A C 1
ATOM 1180 O O . PHE A 1 153 ? 21.575 1.914 -22.041 1.00 91.00 153 PHE A O 1
ATOM 1187 N N . TYR A 1 154 ? 22.395 -0.139 -22.441 1.00 90.88 154 TYR A N 1
ATOM 1188 C CA . TYR A 1 154 ? 21.105 -0.817 -22.423 1.00 90.88 154 TYR A CA 1
ATOM 1189 C C . TYR A 1 154 ? 20.781 -1.316 -21.011 1.00 90.88 154 TYR A C 1
ATOM 1191 O O . TYR A 1 154 ? 21.535 -2.090 -20.415 1.00 90.88 154 TYR A O 1
ATOM 1199 N N . PHE A 1 155 ? 19.656 -0.858 -20.461 1.00 94.94 155 PHE A N 1
ATOM 1200 C CA . PHE A 1 155 ? 19.200 -1.269 -19.139 1.00 94.94 155 PHE A CA 1
ATOM 1201 C C . PHE A 1 155 ? 18.397 -2.570 -19.234 1.00 94.94 155 PHE A C 1
ATOM 1203 O O . PHE A 1 155 ? 17.248 -2.567 -19.667 1.00 94.94 155 PHE A O 1
ATOM 1210 N N . GLU A 1 156 ? 18.997 -3.675 -18.797 1.00 95.12 156 GLU A N 1
ATOM 1211 C CA . GLU A 1 156 ? 18.314 -4.968 -18.717 1.00 95.12 156 GLU A CA 1
ATOM 1212 C C . GLU A 1 156 ? 17.324 -5.022 -17.547 1.00 95.12 156 GLU A C 1
ATOM 1214 O O . GLU A 1 156 ? 17.632 -4.626 -16.417 1.00 95.12 156 GLU A O 1
ATOM 1219 N N . HIS A 1 157 ? 16.150 -5.599 -17.799 1.00 97.44 157 HIS A N 1
ATOM 1220 C CA . HIS A 1 157 ? 15.140 -5.881 -16.780 1.00 97.44 157 HIS A CA 1
ATOM 1221 C C . HIS A 1 157 ? 14.443 -7.218 -17.031 1.00 97.44 157 HIS A C 1
ATOM 1223 O O . HIS A 1 157 ? 14.440 -7.751 -18.141 1.00 97.44 157 HIS A O 1
ATOM 1229 N N . ASP A 1 158 ? 13.825 -7.761 -15.985 1.00 98.31 158 ASP A N 1
ATOM 1230 C CA . ASP A 1 158 ? 13.151 -9.053 -16.052 1.00 98.31 158 ASP A CA 1
ATOM 1231 C C . ASP A 1 158 ? 11.827 -8.936 -16.837 1.00 98.31 158 ASP A C 1
ATOM 1233 O O . ASP A 1 158 ? 10.862 -8.295 -16.407 1.00 98.31 158 ASP A O 1
ATOM 1237 N N . LYS A 1 159 ? 11.767 -9.583 -18.008 1.00 98.25 159 LYS A N 1
ATOM 1238 C CA . LYS A 1 159 ? 10.586 -9.584 -18.889 1.00 98.25 159 LYS A CA 1
ATOM 1239 C C . LYS A 1 159 ? 9.418 -10.429 -18.340 1.00 98.25 159 LYS A C 1
ATOM 1241 O O . LYS A 1 159 ? 8.310 -10.383 -18.877 1.00 98.25 159 LYS A O 1
ATOM 1246 N N . SER A 1 160 ? 9.635 -11.190 -17.261 1.00 98.44 160 SER A N 1
ATOM 1247 C CA . SER A 1 160 ? 8.577 -11.905 -16.530 1.00 98.44 160 SER A CA 1
ATOM 1248 C C . SER A 1 160 ? 7.823 -11.022 -15.528 1.00 98.44 160 SER A C 1
ATOM 1250 O O . SER A 1 160 ? 6.792 -11.447 -15.005 1.00 98.44 160 SER A O 1
ATOM 1252 N N . VAL A 1 161 ? 8.268 -9.782 -15.284 1.00 98.88 161 VAL A N 1
ATOM 1253 C CA . VAL A 1 161 ? 7.532 -8.839 -14.428 1.00 98.88 161 VAL A CA 1
ATOM 1254 C C . VAL A 1 161 ? 6.202 -8.481 -15.084 1.00 98.88 161 VAL A C 1
ATOM 1256 O O . VAL A 1 161 ? 6.171 -7.908 -16.174 1.00 98.88 161 VAL A O 1
ATOM 1259 N N . GLY A 1 162 ? 5.106 -8.832 -14.412 1.00 98.69 162 GLY A N 1
ATOM 1260 C CA . GLY A 1 162 ? 3.737 -8.536 -14.842 1.00 98.69 162 GLY A CA 1
ATOM 1261 C C . GLY A 1 162 ? 3.080 -7.403 -14.059 1.00 98.69 162 GLY A C 1
ATOM 1262 O O . GLY A 1 162 ? 2.012 -6.940 -14.448 1.00 98.69 162 GLY A O 1
ATOM 1263 N N . ALA A 1 163 ? 3.683 -6.951 -12.960 1.00 98.88 163 ALA A N 1
ATOM 1264 C CA . ALA A 1 163 ? 3.185 -5.819 -12.193 1.00 98.88 163 ALA A CA 1
ATOM 1265 C C . ALA A 1 163 ? 4.328 -5.036 -11.547 1.00 98.88 163 ALA A C 1
ATOM 1267 O O . ALA A 1 163 ? 5.290 -5.615 -11.042 1.00 98.88 163 ALA A O 1
ATOM 1268 N N . VAL A 1 164 ? 4.173 -3.716 -11.509 1.00 98.94 164 VAL A N 1
ATOM 1269 C CA . VAL A 1 164 ? 4.980 -2.805 -10.703 1.00 98.94 164 VAL A CA 1
ATOM 1270 C C . VAL A 1 164 ? 4.084 -2.165 -9.653 1.00 98.94 164 VAL A C 1
ATOM 1272 O O . VAL A 1 164 ? 3.078 -1.538 -9.993 1.00 98.94 164 VAL A O 1
ATOM 1275 N N . ILE A 1 165 ? 4.461 -2.306 -8.383 1.00 98.88 165 ILE A N 1
ATOM 1276 C CA . ILE A 1 165 ? 3.772 -1.676 -7.254 1.00 98.88 165 ILE A CA 1
ATOM 1277 C C . ILE A 1 165 ? 4.649 -0.560 -6.701 1.00 98.88 165 ILE A C 1
ATOM 1279 O O . ILE A 1 165 ? 5.793 -0.798 -6.315 1.00 98.88 165 ILE A O 1
ATOM 1283 N N . VAL A 1 166 ? 4.092 0.647 -6.636 1.00 98.88 166 VAL A N 1
ATOM 1284 C CA . VAL A 1 166 ? 4.760 1.837 -6.109 1.00 98.88 166 VAL A CA 1
ATOM 1285 C C . VAL A 1 166 ? 4.091 2.279 -4.811 1.00 98.88 166 VAL A C 1
ATOM 1287 O O . VAL A 1 166 ? 2.882 2.517 -4.736 1.00 98.88 166 VAL A O 1
ATOM 1290 N N . GLY A 1 167 ? 4.886 2.378 -3.757 1.00 98.38 167 GLY A N 1
ATOM 1291 C CA . GLY A 1 167 ? 4.483 2.909 -2.466 1.00 98.38 167 GLY A CA 1
ATOM 1292 C C . GLY A 1 167 ? 5.521 3.857 -1.897 1.00 98.38 167 GLY A C 1
ATOM 1293 O O . GLY A 1 167 ? 6.377 4.370 -2.614 1.00 98.38 167 GLY A O 1
ATOM 1294 N N . LEU A 1 168 ? 5.416 4.112 -0.594 1.00 97.25 168 LEU A N 1
ATOM 1295 C CA . LEU A 1 168 ? 6.414 4.917 0.092 1.00 97.25 168 LEU A CA 1
ATOM 1296 C C . LEU A 1 168 ? 7.732 4.140 0.161 1.00 97.25 168 LEU A C 1
ATOM 1298 O O . LEU A 1 168 ? 7.752 2.992 0.606 1.00 97.25 168 LEU A O 1
ATOM 1302 N N . ASP A 1 169 ? 8.814 4.781 -0.275 1.00 97.62 169 ASP A N 1
ATOM 1303 C CA . ASP A 1 169 ? 10.136 4.173 -0.386 1.00 97.62 169 ASP A CA 1
ATOM 1304 C C . ASP A 1 169 ? 11.222 5.155 0.068 1.00 97.62 169 ASP A C 1
ATOM 1306 O O . ASP A 1 169 ? 11.607 6.066 -0.665 1.00 97.62 169 ASP A O 1
ATOM 1310 N N . GLN A 1 170 ? 11.747 4.974 1.281 1.00 95.50 170 GLN A N 1
ATOM 1311 C CA . GLN A 1 170 ? 12.856 5.796 1.790 1.00 95.50 170 GLN A CA 1
ATOM 1312 C C . GLN A 1 170 ? 14.176 5.570 1.041 1.00 95.50 170 GLN A C 1
ATOM 1314 O O . GLN A 1 170 ? 15.110 6.357 1.181 1.00 95.50 170 GLN A O 1
ATOM 1319 N N . TYR A 1 171 ? 14.248 4.511 0.236 1.00 96.62 171 TYR A N 1
ATOM 1320 C CA . TYR A 1 171 ? 15.396 4.145 -0.579 1.00 96.62 171 TYR A CA 1
ATOM 1321 C C . TYR A 1 171 ? 15.109 4.349 -2.071 1.00 96.62 171 TYR A C 1
ATOM 1323 O O . TYR A 1 171 ? 15.695 3.664 -2.916 1.00 96.62 171 TYR A O 1
ATOM 1331 N N . PHE A 1 172 ? 14.169 5.241 -2.400 1.00 98.19 172 PHE A N 1
ATOM 1332 C CA . PHE A 1 172 ? 13.858 5.600 -3.775 1.00 98.19 172 PHE A CA 1
ATOM 1333 C C . PHE A 1 172 ? 15.091 6.206 -4.451 1.00 98.19 172 PHE A C 1
ATOM 1335 O O . PHE A 1 172 ? 15.733 7.115 -3.925 1.00 98.19 172 PHE A O 1
ATOM 1342 N N . ASN A 1 173 ? 15.424 5.698 -5.631 1.00 97.94 173 ASN A N 1
ATOM 1343 C CA . ASN A 1 173 ? 16.569 6.144 -6.410 1.00 97.94 173 ASN A CA 1
ATOM 1344 C C . ASN A 1 173 ? 16.256 6.047 -7.910 1.00 97.94 173 ASN A C 1
ATOM 1346 O O . ASN A 1 173 ? 15.236 5.488 -8.326 1.00 97.94 173 ASN A O 1
ATOM 1350 N N . TYR A 1 174 ? 17.156 6.585 -8.734 1.00 97.75 174 TYR A N 1
ATOM 1351 C CA . TYR A 1 174 ? 16.986 6.568 -10.185 1.00 97.75 174 TYR A CA 1
ATOM 1352 C C . TYR A 1 174 ? 16.943 5.140 -10.756 1.00 97.75 174 TYR A C 1
ATOM 1354 O O . TYR A 1 174 ? 16.216 4.896 -11.716 1.00 97.75 174 TYR A O 1
ATOM 1362 N N . TYR A 1 175 ? 17.654 4.182 -10.137 1.00 98.19 175 TYR A N 1
ATOM 1363 C CA . TYR A 1 175 ? 17.634 2.780 -10.561 1.00 98.19 175 TYR A CA 1
ATOM 1364 C C . TYR A 1 175 ? 16.229 2.187 -10.508 1.00 98.19 175 TYR A C 1
ATOM 1366 O O . TYR A 1 175 ? 15.742 1.660 -11.505 1.00 98.19 175 TYR A O 1
ATOM 1374 N N . LYS A 1 176 ? 15.554 2.330 -9.368 1.00 98.62 176 LYS A N 1
ATOM 1375 C CA . LYS A 1 176 ? 14.194 1.828 -9.165 1.00 98.62 176 LYS A CA 1
ATOM 1376 C C . LYS A 1 176 ? 13.193 2.467 -10.118 1.00 98.62 176 LYS A C 1
ATOM 1378 O O . LYS A 1 176 ? 12.342 1.770 -10.663 1.00 98.62 176 LYS A O 1
ATOM 1383 N N . MET A 1 177 ? 13.307 3.779 -10.339 1.00 98.12 177 MET A N 1
ATOM 1384 C CA . MET A 1 177 ? 12.443 4.497 -11.278 1.00 98.12 177 MET A CA 1
ATOM 1385 C C . MET A 1 177 ? 12.625 3.980 -12.710 1.00 98.12 177 MET A C 1
ATOM 1387 O O . MET A 1 177 ? 11.638 3.701 -13.386 1.00 98.12 177 MET A O 1
ATOM 1391 N N . GLN A 1 178 ? 13.870 3.795 -13.158 1.00 98.25 178 GLN A N 1
ATOM 1392 C CA . GLN A 1 178 ? 14.147 3.242 -14.482 1.00 98.25 178 GLN A CA 1
ATOM 1393 C C . GLN A 1 178 ? 13.696 1.781 -14.601 1.00 98.25 178 GLN A C 1
ATOM 1395 O O . GLN A 1 178 ? 13.105 1.424 -15.615 1.00 98.25 178 GLN A O 1
ATOM 1400 N N . TYR A 1 179 ? 13.907 0.948 -13.575 1.00 98.69 179 TYR A N 1
ATOM 1401 C CA . TYR A 1 179 ? 13.450 -0.445 -13.582 1.00 98.69 179 TYR A CA 1
ATOM 1402 C C . TYR A 1 179 ? 11.923 -0.531 -13.679 1.00 98.69 179 TYR A C 1
ATOM 1404 O O . TYR A 1 179 ? 11.391 -1.262 -14.516 1.00 98.69 179 TYR A O 1
ATOM 1412 N N . ALA A 1 180 ? 11.213 0.276 -12.883 1.00 98.75 180 ALA A N 1
ATOM 1413 C CA . ALA A 1 180 ? 9.764 0.418 -12.964 1.00 98.75 180 ALA A CA 1
ATOM 1414 C C . ALA A 1 180 ? 9.319 0.862 -14.363 1.00 98.75 180 ALA A C 1
ATOM 1416 O O . ALA A 1 180 ? 8.430 0.242 -14.949 1.00 98.75 180 ALA A O 1
ATOM 1417 N N . ARG A 1 181 ? 9.964 1.891 -14.929 1.00 98.50 181 ARG A N 1
ATOM 1418 C CA . ARG A 1 181 ? 9.657 2.389 -16.273 1.00 98.50 181 ARG A CA 1
ATOM 1419 C C . ARG A 1 181 ? 9.847 1.324 -17.344 1.00 98.50 181 ARG A C 1
ATOM 1421 O O . ARG A 1 181 ? 8.947 1.160 -18.168 1.00 98.50 181 ARG A O 1
ATOM 1428 N N . ALA A 1 182 ? 10.972 0.619 -17.324 1.00 98.31 182 ALA A N 1
ATOM 1429 C CA . ALA A 1 182 ? 11.288 -0.424 -18.291 1.00 98.31 182 ALA A CA 1
ATOM 1430 C C . ALA A 1 182 ? 10.261 -1.566 -18.215 1.00 98.31 182 ALA A C 1
ATOM 1432 O O . ALA A 1 182 ? 9.689 -1.950 -19.233 1.00 98.31 182 ALA A O 1
ATOM 1433 N N . CYS A 1 183 ? 9.909 -2.019 -17.006 1.00 98.75 183 CYS A N 1
ATOM 1434 C CA . CYS A 1 183 ? 8.859 -3.023 -16.814 1.00 98.75 183 CYS A CA 1
ATOM 1435 C C . CYS A 1 183 ? 7.503 -2.551 -17.358 1.00 98.75 183 CYS A C 1
ATOM 1437 O O . CYS A 1 183 ? 6.900 -3.238 -18.176 1.00 98.75 183 CYS A O 1
ATOM 1439 N N . ILE A 1 184 ? 7.033 -1.368 -16.946 1.00 98.69 184 ILE A N 1
ATOM 1440 C CA . ILE A 1 184 ? 5.706 -0.851 -17.324 1.00 98.69 184 ILE A CA 1
ATOM 1441 C C . ILE A 1 184 ? 5.604 -0.590 -18.833 1.00 98.69 184 ILE A C 1
ATOM 1443 O O . ILE A 1 184 ? 4.541 -0.799 -19.416 1.00 98.69 184 ILE A O 1
ATOM 1447 N N . SER A 1 185 ? 6.684 -0.109 -19.454 1.00 98.19 185 SER A N 1
ATOM 1448 C CA . SER A 1 185 ? 6.666 0.339 -20.853 1.00 98.19 185 SER A CA 1
ATOM 1449 C C . SER A 1 185 ? 6.959 -0.789 -21.841 1.00 98.19 185 SER A C 1
ATOM 1451 O O . SER A 1 185 ? 6.447 -0.757 -22.956 1.00 98.19 185 SER A O 1
ATOM 1453 N N . GLU A 1 186 ? 7.777 -1.773 -21.457 1.00 98.00 186 GLU A N 1
ATOM 1454 C CA . GLU A 1 186 ? 8.271 -2.796 -22.385 1.00 98.00 186 GLU A CA 1
ATOM 1455 C C . GLU A 1 186 ? 7.688 -4.191 -22.143 1.00 98.00 186 GLU A C 1
ATOM 1457 O O . GLU A 1 186 ? 7.682 -4.994 -23.075 1.00 98.00 186 GLU A O 1
ATOM 1462 N N . ASN A 1 187 ? 7.191 -4.509 -20.939 1.00 98.44 187 ASN A N 1
ATOM 1463 C CA . ASN A 1 187 ? 6.562 -5.808 -20.689 1.00 98.44 187 ASN A CA 1
ATOM 1464 C C . ASN A 1 187 ? 5.065 -5.732 -21.042 1.00 98.44 187 ASN A C 1
ATOM 1466 O O . ASN A 1 187 ? 4.317 -5.001 -20.382 1.00 98.44 187 ASN A O 1
ATOM 1470 N N . PRO A 1 188 ? 4.580 -6.494 -22.044 1.00 96.75 188 PRO A N 1
ATOM 1471 C CA . PRO A 1 188 ? 3.181 -6.438 -22.451 1.00 96.75 188 PRO A CA 1
ATOM 1472 C C . PRO A 1 188 ? 2.233 -6.772 -21.298 1.00 96.75 188 PRO A C 1
ATOM 1474 O O . PRO A 1 188 ? 2.382 -7.795 -20.630 1.00 96.75 188 PRO A O 1
ATOM 1477 N N . GLY A 1 189 ? 1.244 -5.905 -21.076 1.00 96.62 189 GLY A N 1
ATOM 1478 C CA . GLY A 1 189 ? 0.239 -6.089 -20.028 1.00 96.62 189 GLY A CA 1
ATOM 1479 C C . GLY A 1 189 ? 0.732 -5.825 -18.604 1.00 96.62 189 GLY A C 1
ATOM 1480 O O . GLY A 1 189 ? -0.015 -6.101 -17.669 1.00 96.62 189 GLY A O 1
ATOM 1481 N N . CYS A 1 190 ? 1.942 -5.280 -18.414 1.00 98.56 190 CYS A N 1
ATOM 1482 C CA . CYS A 1 190 ? 2.441 -4.970 -17.079 1.00 98.56 190 CYS A CA 1
ATOM 1483 C C . CYS A 1 190 ? 1.521 -3.972 -16.357 1.00 98.56 190 CYS A C 1
ATOM 1485 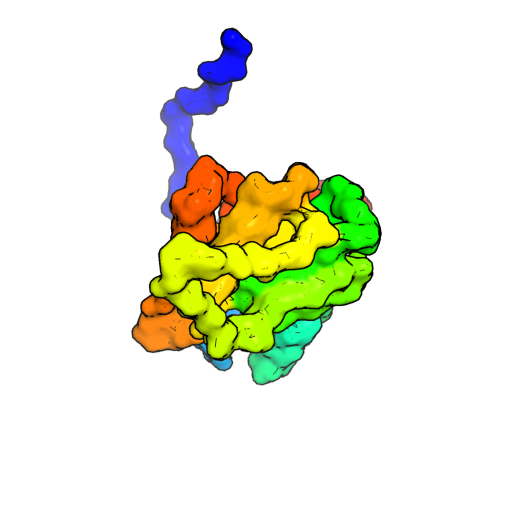O O . CYS A 1 190 ? 1.272 -2.854 -16.827 1.00 98.56 190 CYS A O 1
ATOM 1487 N N . LEU A 1 191 ? 1.020 -4.378 -15.192 1.00 98.62 191 LEU A N 1
ATOM 1488 C CA . LEU A 1 191 ? 0.199 -3.540 -14.329 1.00 98.62 191 LEU A CA 1
ATOM 1489 C C . LEU A 1 191 ? 1.067 -2.468 -13.667 1.00 98.62 191 LEU A C 1
ATOM 1491 O O . LEU A 1 191 ? 2.190 -2.736 -13.244 1.00 98.62 191 LEU A O 1
ATOM 1495 N N . PHE A 1 192 ? 0.524 -1.260 -13.545 1.00 98.75 192 PHE A N 1
ATOM 1496 C CA . PHE A 1 192 ? 1.114 -0.180 -12.761 1.00 98.75 192 PHE A CA 1
ATOM 1497 C C . PHE A 1 192 ? 0.159 0.138 -11.613 1.00 98.75 192 PHE A C 1
ATOM 1499 O O . PHE A 1 192 ? -0.970 0.562 -11.853 1.00 98.75 192 PHE A O 1
ATOM 1506 N N . ILE A 1 193 ? 0.584 -0.132 -10.379 1.00 98.75 193 ILE A N 1
ATOM 1507 C CA . ILE A 1 193 ? -0.256 -0.056 -9.182 1.00 98.75 193 ILE A CA 1
ATOM 1508 C C . ILE A 1 193 ? 0.392 0.896 -8.178 1.00 98.75 193 ILE A C 1
ATOM 1510 O O . ILE A 1 193 ? 1.585 0.797 -7.900 1.00 98.75 193 ILE A O 1
ATOM 1514 N N . ALA A 1 194 ? -0.398 1.789 -7.595 1.00 98.62 194 ALA A N 1
ATOM 1515 C CA . ALA A 1 194 ? 0.018 2.683 -6.525 1.00 98.62 194 ALA A CA 1
ATOM 1516 C C . ALA A 1 194 ? -0.683 2.307 -5.220 1.00 98.62 194 ALA A C 1
ATOM 1518 O O . ALA A 1 194 ? -1.904 2.150 -5.171 1.00 98.62 194 ALA A O 1
ATOM 1519 N N . THR A 1 195 ? 0.083 2.211 -4.132 1.00 97.94 195 THR A N 1
ATOM 1520 C CA . THR A 1 195 ? -0.496 1.929 -2.809 1.00 97.94 195 THR A CA 1
ATOM 1521 C C . THR A 1 195 ? -1.394 3.072 -2.326 1.00 97.94 195 THR A C 1
ATOM 1523 O O . THR A 1 195 ? -2.411 2.801 -1.704 1.00 97.94 195 THR A O 1
ATOM 1526 N N . ASN A 1 196 ? -1.063 4.332 -2.626 1.00 96.19 196 ASN A N 1
ATOM 1527 C CA . ASN A 1 196 ? -1.887 5.533 -2.421 1.00 96.19 196 ASN A CA 1
ATOM 1528 C C . ASN A 1 196 ? -1.239 6.740 -3.143 1.00 96.19 196 ASN A C 1
ATOM 1530 O O . ASN A 1 196 ? -0.136 6.610 -3.677 1.00 96.19 196 ASN A O 1
ATOM 1534 N N . HIS A 1 197 ? -1.898 7.904 -3.119 1.00 96.12 197 HIS A N 1
ATOM 1535 C CA . HIS A 1 197 ? -1.386 9.176 -3.660 1.00 96.12 197 HIS A CA 1
ATOM 1536 C C . HIS A 1 197 ? -1.077 10.227 -2.587 1.00 96.12 197 HIS A C 1
ATOM 1538 O O . HIS A 1 197 ? -0.988 11.411 -2.906 1.00 96.12 197 HIS A O 1
ATOM 1544 N N . ASP A 1 198 ? -0.917 9.833 -1.324 1.00 94.75 198 ASP A N 1
ATOM 1545 C CA . ASP A 1 198 ? -0.706 10.793 -0.243 1.00 94.75 198 ASP A CA 1
ATOM 1546 C C . ASP A 1 198 ? 0.586 11.592 -0.526 1.00 94.75 198 ASP A C 1
ATOM 1548 O O . ASP A 1 198 ? 1.665 10.991 -0.631 1.00 94.75 198 ASP A O 1
ATOM 1552 N N . PRO A 1 199 ? 0.503 12.926 -0.714 1.00 93.75 199 PRO A N 1
ATOM 1553 C CA . PRO A 1 199 ? 1.655 13.735 -1.111 1.00 93.75 199 PRO A CA 1
ATOM 1554 C C . PRO A 1 199 ? 2.634 13.916 0.051 1.00 93.75 199 PRO A C 1
ATOM 1556 O O . PRO A 1 199 ? 3.845 13.985 -0.154 1.00 93.75 199 PRO A O 1
ATOM 1559 N N . THR A 1 200 ? 2.114 13.943 1.277 1.00 91.75 200 THR A N 1
ATOM 1560 C CA . THR A 1 200 ? 2.880 14.002 2.519 1.00 91.75 200 THR A CA 1
ATOM 1561 C C . THR A 1 200 ? 2.394 12.931 3.490 1.00 91.75 200 THR A C 1
ATOM 1563 O O . THR A 1 200 ? 1.309 12.366 3.343 1.00 91.75 200 THR A O 1
ATOM 1566 N N . GLY A 1 201 ? 3.218 12.615 4.485 1.00 81.38 201 GLY A N 1
ATOM 1567 C CA . GLY A 1 201 ? 2.863 11.695 5.554 1.00 81.38 201 GLY A CA 1
ATOM 1568 C C . GLY A 1 201 ? 3.544 12.038 6.875 1.00 81.38 201 GLY A C 1
ATOM 1569 O O . GLY A 1 201 ? 4.648 12.585 6.917 1.00 81.38 201 GLY A O 1
ATOM 1570 N N . HIS A 1 202 ? 2.894 11.659 7.974 1.00 77.62 202 HIS A N 1
ATOM 1571 C CA . HIS A 1 202 ? 3.382 11.858 9.341 1.00 77.62 202 HIS A CA 1
ATOM 1572 C C . HIS A 1 202 ? 4.330 10.722 9.754 1.00 77.62 202 HIS A C 1
ATOM 1574 O O . HIS A 1 202 ? 4.019 9.899 10.613 1.00 77.62 202 HIS A O 1
ATOM 1580 N N . MET A 1 203 ? 5.495 10.651 9.103 1.00 75.31 203 MET A N 1
ATOM 1581 C CA . MET A 1 203 ? 6.502 9.608 9.367 1.00 75.31 203 MET A CA 1
ATOM 1582 C C . MET A 1 203 ? 7.225 9.803 10.701 1.00 75.31 203 MET A C 1
ATOM 1584 O O . MET A 1 203 ? 7.746 8.847 11.272 1.00 75.31 203 MET A O 1
ATOM 1588 N N . THR A 1 204 ? 7.250 11.042 11.190 1.00 77.06 204 THR A N 1
ATOM 1589 C CA . THR A 1 204 ? 7.789 11.431 12.493 1.00 77.06 204 THR A CA 1
ATOM 1590 C C . THR A 1 204 ? 6.770 12.315 13.205 1.00 77.06 204 THR A C 1
ATOM 1592 O O . THR A 1 204 ? 5.881 12.879 12.570 1.00 77.06 204 THR A O 1
ATOM 1595 N N . SER A 1 205 ? 6.902 12.477 14.521 1.00 74.62 205 SER A N 1
ATOM 1596 C CA . SER A 1 205 ? 6.046 13.395 15.283 1.00 74.62 205 SER A CA 1
ATOM 1597 C C . SER A 1 205 ? 6.384 14.874 15.069 1.00 74.62 205 SER A C 1
ATOM 1599 O O . SER A 1 205 ? 5.610 15.727 15.490 1.00 74.62 205 SER A O 1
ATOM 1601 N N . ALA A 1 206 ? 7.545 15.183 14.481 1.00 82.62 206 ALA A N 1
ATOM 1602 C CA . ALA A 1 206 ? 8.084 16.541 14.422 1.00 82.62 206 ALA A CA 1
ATOM 1603 C C . ALA A 1 206 ? 7.722 17.295 13.135 1.00 82.62 206 ALA A C 1
ATOM 1605 O O . ALA A 1 206 ? 7.591 18.513 13.162 1.00 82.62 206 ALA A O 1
ATOM 1606 N N . GLN A 1 207 ? 7.600 16.590 12.009 1.00 83.62 207 GLN A N 1
ATOM 1607 C CA . GLN A 1 207 ? 7.396 17.200 10.694 1.00 83.62 207 GLN A CA 1
ATOM 1608 C C . GLN A 1 207 ? 6.754 16.217 9.713 1.00 83.62 207 GLN A C 1
ATOM 1610 O O . GLN A 1 207 ? 6.920 14.997 9.834 1.00 83.62 207 GLN A O 1
ATOM 1615 N N . GLU A 1 208 ? 6.068 16.776 8.717 1.00 86.75 208 GLU A N 1
ATOM 1616 C CA . GLU A 1 208 ? 5.594 16.044 7.547 1.00 86.75 208 GLU A CA 1
ATOM 1617 C C . GLU A 1 208 ? 6.744 15.747 6.587 1.00 86.75 208 GLU A C 1
ATOM 1619 O O . GLU A 1 208 ? 7.647 16.559 6.391 1.00 86.75 208 GLU A O 1
ATOM 1624 N N . TRP A 1 209 ? 6.724 14.549 6.015 1.00 90.81 209 TRP A N 1
ATOM 1625 C CA . TRP A 1 209 ? 7.721 14.078 5.056 1.00 90.81 209 TRP A CA 1
ATOM 1626 C C . TRP A 1 209 ? 7.032 13.727 3.736 1.00 90.81 209 TRP A C 1
ATOM 1628 O O . TRP A 1 209 ? 5.824 13.471 3.747 1.00 90.81 209 TRP A O 1
ATOM 1638 N N . PRO A 1 210 ? 7.769 13.669 2.611 1.00 94.75 210 PRO A N 1
ATOM 1639 C CA . PRO A 1 210 ? 7.240 13.171 1.345 1.00 94.75 210 PRO A CA 1
ATOM 1640 C C . PRO A 1 210 ? 6.520 11.827 1.508 1.00 94.75 210 PRO A C 1
ATOM 1642 O O . PRO A 1 210 ? 7.056 10.884 2.096 1.00 94.75 210 PRO A O 1
ATOM 1645 N N . GLY A 1 211 ? 5.284 11.763 1.015 1.00 94.94 211 GLY A N 1
ATOM 1646 C CA . GLY A 1 211 ? 4.458 10.560 1.014 1.00 94.94 211 GLY A CA 1
ATOM 1647 C C . GLY A 1 211 ? 4.633 9.739 -0.264 1.00 94.94 211 GLY A C 1
ATOM 1648 O O . GLY A 1 211 ? 5.365 10.129 -1.179 1.00 94.94 211 GLY A O 1
ATOM 1649 N N . ALA A 1 212 ? 3.932 8.604 -0.346 1.00 96.75 212 ALA A N 1
ATOM 1650 C CA . ALA A 1 212 ? 4.010 7.696 -1.495 1.00 96.75 212 ALA A CA 1
ATOM 1651 C C . ALA A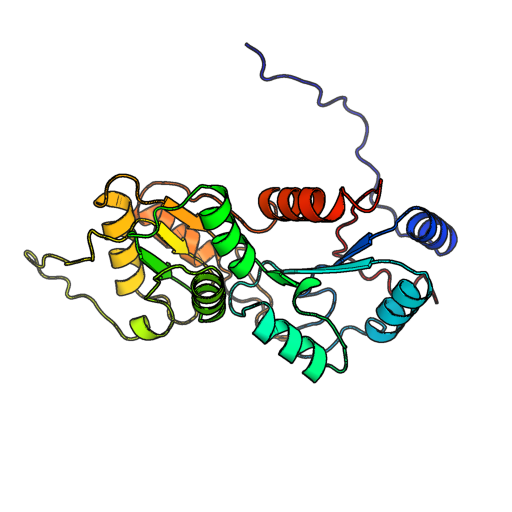 1 212 ? 3.640 8.385 -2.819 1.00 96.75 212 ALA A C 1
ATOM 1653 O O . ALA A 1 212 ? 4.214 8.062 -3.858 1.00 96.75 212 ALA A O 1
ATOM 1654 N N . GLY A 1 213 ? 2.741 9.376 -2.778 1.00 97.50 213 GLY A N 1
ATOM 1655 C CA . GLY A 1 213 ? 2.333 10.157 -3.942 1.00 97.50 213 GLY A CA 1
ATOM 1656 C C . GLY A 1 213 ? 3.504 10.827 -4.665 1.00 97.50 213 GLY A C 1
ATOM 1657 O O . GLY A 1 213 ? 3.452 10.982 -5.880 1.00 97.50 213 GLY A O 1
ATOM 1658 N N . THR A 1 214 ? 4.592 11.152 -3.958 1.00 97.88 214 THR A N 1
ATOM 1659 C CA . THR A 1 214 ? 5.786 11.757 -4.570 1.00 97.88 214 THR A CA 1
ATOM 1660 C C . THR A 1 214 ? 6.554 10.769 -5.452 1.00 97.88 214 THR A C 1
ATOM 1662 O O . THR A 1 214 ? 6.880 11.094 -6.594 1.00 97.88 214 THR A O 1
ATOM 1665 N N . MET A 1 215 ? 6.771 9.535 -4.984 1.00 98.12 215 MET A N 1
ATOM 1666 C CA . MET A 1 215 ? 7.387 8.466 -5.779 1.00 98.12 215 MET A CA 1
ATOM 1667 C C . MET A 1 215 ? 6.468 8.022 -6.919 1.00 98.12 215 MET A C 1
ATOM 1669 O O . MET A 1 215 ? 6.927 7.806 -8.041 1.00 98.12 215 MET A O 1
ATOM 1673 N N . VAL A 1 216 ? 5.161 7.936 -6.654 1.00 98.56 216 VAL A N 1
ATOM 1674 C CA . VAL A 1 216 ? 4.153 7.609 -7.669 1.00 98.56 216 VAL A CA 1
ATOM 1675 C C . VAL A 1 216 ? 4.149 8.647 -8.787 1.00 98.56 216 VAL A C 1
ATOM 1677 O O . VAL A 1 216 ? 4.170 8.264 -9.952 1.00 98.56 216 VAL A O 1
ATOM 1680 N N . ALA A 1 217 ? 4.188 9.942 -8.462 1.00 98.56 217 ALA A N 1
ATOM 1681 C CA . ALA A 1 217 ? 4.250 11.009 -9.456 1.00 98.56 217 ALA A CA 1
ATOM 1682 C C . ALA A 1 217 ? 5.532 10.939 -10.300 1.00 98.56 217 ALA A C 1
ATOM 1684 O O . ALA A 1 217 ? 5.467 11.106 -11.515 1.00 98.56 217 ALA A O 1
ATOM 1685 N N . ALA A 1 218 ? 6.683 10.637 -9.688 1.00 98.50 218 ALA A N 1
ATOM 1686 C CA . ALA A 1 218 ? 7.942 10.469 -10.415 1.00 98.50 218 ALA A CA 1
ATOM 1687 C C . ALA A 1 218 ? 7.872 9.306 -11.422 1.00 98.50 218 ALA A C 1
ATOM 1689 O O . ALA A 1 218 ? 8.211 9.479 -12.595 1.00 98.50 218 ALA A O 1
ATOM 1690 N N . VAL A 1 219 ? 7.373 8.141 -10.990 1.00 98.69 219 VAL A N 1
ATOM 1691 C CA . VAL A 1 219 ? 7.205 6.980 -11.876 1.00 98.69 219 VAL A CA 1
ATOM 1692 C C . VAL A 1 219 ? 6.151 7.266 -12.947 1.00 98.69 219 VAL A C 1
ATOM 1694 O O . VAL A 1 219 ? 6.465 7.084 -14.121 1.00 98.69 219 VAL A O 1
ATOM 1697 N N . SER A 1 220 ? 4.967 7.776 -12.581 1.00 98.56 220 SER A N 1
ATOM 1698 C CA . SER A 1 220 ? 3.872 8.129 -13.508 1.00 98.56 220 SER A CA 1
ATOM 1699 C C . SER A 1 220 ? 4.344 9.097 -14.592 1.00 98.56 220 SER A C 1
ATOM 1701 O O . SER A 1 220 ? 4.169 8.828 -15.779 1.00 98.56 220 SER A O 1
ATOM 1703 N N . CYS A 1 221 ? 5.047 10.166 -14.204 1.00 98.44 221 CYS A N 1
ATOM 1704 C CA . CYS A 1 221 ? 5.640 11.123 -15.136 1.00 98.44 221 CYS A CA 1
ATOM 1705 C C . CYS A 1 221 ? 6.614 10.436 -16.099 1.00 98.44 221 CYS A C 1
ATOM 1707 O O . CYS A 1 221 ? 6.544 10.651 -17.310 1.00 98.44 221 CYS A O 1
ATOM 1709 N N . SER A 1 222 ? 7.480 9.559 -15.577 1.00 97.56 222 SER A N 1
ATOM 1710 C CA . SER A 1 222 ? 8.430 8.829 -16.411 1.00 97.56 222 SER A CA 1
ATOM 1711 C C . SER A 1 222 ? 7.721 7.927 -17.424 1.00 97.56 222 SER A C 1
ATOM 1713 O O . SER A 1 222 ? 8.142 7.906 -18.573 1.00 97.56 222 SER A O 1
ATOM 1715 N N . VAL A 1 223 ? 6.637 7.234 -17.042 1.00 97.75 223 VAL A N 1
ATOM 1716 C CA . VAL A 1 223 ? 5.902 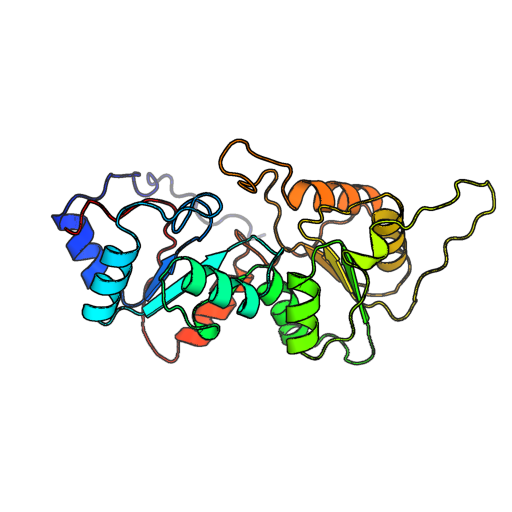6.298 -17.914 1.00 97.75 223 VAL A CA 1
ATOM 1717 C C . VAL A 1 223 ? 4.792 6.932 -18.748 1.00 97.75 223 VAL A C 1
ATOM 1719 O O . VAL A 1 223 ? 4.298 6.281 -19.664 1.00 97.75 223 VAL A O 1
ATOM 1722 N N . GLN A 1 224 ? 4.419 8.181 -18.460 1.00 97.19 224 GLN A N 1
ATOM 1723 C CA . GLN A 1 224 ? 3.280 8.898 -19.048 1.00 97.19 224 GLN A CA 1
ATOM 1724 C C . GLN A 1 224 ? 1.955 8.122 -18.936 1.00 97.19 224 GLN A C 1
ATOM 1726 O O . GLN A 1 224 ? 1.146 8.090 -19.864 1.00 97.19 224 GLN A O 1
ATOM 1731 N N . LYS A 1 225 ? 1.745 7.463 -17.793 1.00 96.88 225 LYS A N 1
ATOM 1732 C CA . LYS A 1 225 ? 0.583 6.612 -17.522 1.00 96.88 225 LYS A CA 1
ATOM 1733 C C . LYS A 1 225 ? 0.241 6.666 -16.043 1.00 96.88 225 LYS A C 1
ATOM 1735 O O . LYS A 1 225 ? 1.131 6.507 -15.220 1.00 96.88 225 LYS A O 1
ATOM 1740 N N . GLU A 1 226 ? -1.043 6.788 -15.722 1.00 97.75 226 GLU A N 1
ATOM 1741 C CA . GLU A 1 226 ? -1.512 6.753 -14.336 1.00 97.75 226 GLU A CA 1
ATOM 1742 C C . GLU A 1 226 ? -1.615 5.317 -13.786 1.00 97.75 226 GLU A C 1
ATOM 1744 O O . GLU A 1 226 ? -1.961 4.387 -14.530 1.00 97.75 226 GLU A O 1
ATOM 1749 N N . PRO A 1 227 ? -1.319 5.111 -12.490 1.00 98.12 227 PRO A N 1
ATOM 1750 C CA . PRO A 1 227 ? -1.456 3.816 -11.845 1.00 98.12 227 PRO A CA 1
ATOM 1751 C C . PRO A 1 227 ? -2.905 3.513 -11.464 1.00 98.12 227 PRO A C 1
ATOM 1753 O O . PRO A 1 227 ? -3.737 4.399 -11.274 1.00 98.12 227 PRO A O 1
ATOM 1756 N N . VAL A 1 228 ? -3.182 2.235 -11.220 1.00 97.69 228 VAL A N 1
ATOM 1757 C CA . VAL A 1 228 ? -4.353 1.830 -10.440 1.00 97.69 228 VAL A CA 1
ATOM 1758 C C . VAL A 1 228 ? -4.061 2.042 -8.957 1.00 97.69 228 VAL A C 1
ATOM 1760 O O . VAL A 1 228 ? -3.086 1.513 -8.427 1.00 97.69 228 VAL A O 1
ATOM 1763 N N . VAL A 1 229 ? -4.915 2.797 -8.272 1.00 97.12 229 VAL A N 1
ATOM 1764 C CA . VAL A 1 229 ? -4.741 3.146 -6.857 1.00 97.12 229 VAL A CA 1
ATOM 1765 C C . VAL A 1 229 ? -5.557 2.202 -5.990 1.00 97.12 229 VAL A C 1
ATOM 1767 O O . VAL A 1 229 ? -6.774 2.099 -6.156 1.00 97.12 229 VAL A O 1
ATOM 1770 N N . VAL A 1 230 ? -4.902 1.526 -5.047 1.00 95.69 230 VAL A N 1
ATOM 1771 C CA . VAL A 1 230 ? -5.556 0.506 -4.203 1.00 95.69 230 VAL A CA 1
ATOM 1772 C C . VAL A 1 230 ? -5.870 0.981 -2.783 1.00 95.69 230 VAL A C 1
ATOM 1774 O O . VAL A 1 230 ? -6.771 0.442 -2.146 1.00 95.69 230 VAL A O 1
ATOM 1777 N N . GLY A 1 231 ? -5.151 1.985 -2.276 1.00 91.00 231 GLY A N 1
ATOM 1778 C CA . GLY A 1 231 ? -5.419 2.606 -0.976 1.00 91.00 231 GLY A CA 1
ATOM 1779 C C . GLY A 1 231 ? -6.426 3.752 -1.050 1.00 91.00 231 GLY A C 1
ATOM 1780 O O . GLY A 1 231 ? -6.855 4.173 -2.125 1.00 91.00 231 GLY A O 1
ATOM 1781 N N . LYS A 1 232 ? -6.783 4.299 0.115 1.00 88.31 232 LYS A N 1
ATOM 1782 C CA . LYS A 1 232 ? -7.722 5.424 0.252 1.00 88.31 232 LYS A CA 1
ATOM 1783 C C . LYS A 1 232 ? -7.244 6.618 -0.606 1.00 88.31 232 LYS A C 1
ATOM 1785 O O . LYS A 1 232 ? -6.040 6.878 -0.615 1.00 88.31 232 LYS A O 1
ATOM 1790 N N . PRO A 1 233 ? -8.136 7.363 -1.292 1.00 84.44 233 PRO A N 1
ATOM 1791 C CA . PRO A 1 233 ? -9.601 7.286 -1.255 1.00 84.44 233 PRO A CA 1
ATOM 1792 C C . PRO A 1 233 ? -10.224 6.271 -2.234 1.00 84.44 233 PRO A C 1
ATOM 1794 O O . PRO A 1 233 ? -11.437 6.298 -2.416 1.00 84.44 233 PRO A O 1
ATOM 1797 N N . SER A 1 234 ? -9.440 5.387 -2.864 1.00 80.62 234 SER A N 1
ATOM 1798 C CA . SER A 1 234 ? -9.989 4.313 -3.707 1.00 80.62 234 SER A CA 1
ATOM 1799 C C . SER A 1 234 ? -11.012 3.480 -2.935 1.00 80.62 234 SER A C 1
ATOM 1801 O O . SER A 1 234 ? -10.783 3.129 -1.772 1.00 80.62 234 SER A O 1
ATOM 1803 N N . SER A 1 235 ? -12.127 3.132 -3.585 1.00 80.69 235 SER A N 1
ATOM 1804 C CA . SER A 1 235 ? -13.146 2.277 -2.974 1.00 80.69 235 SER A CA 1
ATOM 1805 C C . SER A 1 235 ? -12.670 0.837 -2.824 1.00 80.69 235 SER A C 1
ATOM 1807 O O . SER A 1 235 ? -13.245 0.119 -2.021 1.00 80.69 235 SER A O 1
ATOM 1809 N N . PHE A 1 236 ? -11.597 0.420 -3.509 1.00 85.94 236 PHE A N 1
ATOM 1810 C CA . PHE A 1 236 ? -11.151 -0.974 -3.560 1.00 85.94 236 PHE A CA 1
ATOM 1811 C C . PHE A 1 236 ? -11.083 -1.648 -2.181 1.00 85.94 236 PHE A C 1
ATOM 1813 O O . PHE A 1 236 ? -11.648 -2.723 -1.978 1.00 85.94 236 PHE A O 1
ATOM 1820 N N . LEU A 1 237 ? -10.428 -1.000 -1.212 1.00 80.81 237 LEU A N 1
ATOM 1821 C CA . LEU A 1 237 ? -10.297 -1.548 0.137 1.00 80.81 237 LEU A CA 1
ATOM 1822 C C . LEU A 1 237 ? -11.637 -1.576 0.881 1.00 80.81 237 LEU A C 1
ATOM 1824 O O . LEU A 1 237 ? -11.905 -2.520 1.618 1.00 80.81 237 LEU A O 1
ATOM 1828 N N . MET A 1 238 ? -12.493 -0.577 0.663 1.00 80.50 238 MET A N 1
ATOM 1829 C CA . MET A 1 238 ? -13.837 -0.552 1.241 1.00 80.50 238 MET A CA 1
ATOM 1830 C C . MET A 1 238 ? -14.749 -1.600 0.626 1.00 80.50 238 MET A C 1
ATOM 1832 O O . MET A 1 238 ? -15.438 -2.292 1.360 1.00 80.50 238 MET A O 1
ATOM 1836 N N . ASP A 1 239 ? -14.705 -1.792 -0.685 1.00 83.81 239 ASP A N 1
ATOM 1837 C CA . ASP A 1 239 ? -15.475 -2.812 -1.388 1.00 83.81 239 ASP A CA 1
ATOM 1838 C C . ASP A 1 239 ? -15.035 -4.215 -0.948 1.00 83.81 239 ASP A C 1
ATOM 1840 O O . ASP A 1 239 ? -15.869 -5.103 -0.759 1.00 83.81 239 ASP A O 1
ATOM 1844 N N . PHE A 1 240 ? -13.731 -4.412 -0.720 1.00 83.69 240 PHE A N 1
ATOM 1845 C CA . PHE A 1 240 ? -13.190 -5.635 -0.125 1.00 83.69 240 PHE A CA 1
ATOM 1846 C C . PHE A 1 240 ? -13.740 -5.873 1.285 1.00 83.69 240 PHE A C 1
ATOM 1848 O O . PHE A 1 240 ? -14.221 -6.964 1.592 1.00 83.69 240 PHE A O 1
ATOM 1855 N N . LEU A 1 241 ? -13.685 -4.846 2.137 1.00 81.25 241 LEU A N 1
ATOM 1856 C CA . LEU A 1 241 ? -14.185 -4.896 3.509 1.00 81.25 241 LEU A CA 1
ATOM 1857 C C . LEU A 1 241 ? -15.689 -5.173 3.539 1.00 81.25 241 LEU A C 1
ATOM 1859 O O . LEU A 1 241 ? -16.126 -6.075 4.247 1.00 81.25 241 LEU A O 1
ATOM 1863 N N . LEU A 1 242 ? -16.470 -4.462 2.729 1.00 80.56 242 LEU A N 1
ATOM 1864 C CA . LEU A 1 242 ? -17.909 -4.655 2.613 1.00 80.56 242 LEU A CA 1
ATOM 1865 C C . LEU A 1 242 ? -18.230 -6.074 2.162 1.00 80.56 242 LEU A C 1
ATOM 1867 O O . LEU A 1 242 ? -19.042 -6.714 2.807 1.00 80.56 242 LEU A O 1
ATOM 1871 N N . LYS A 1 243 ? -17.559 -6.628 1.146 1.00 81.62 243 LYS A N 1
ATOM 1872 C CA . LYS A 1 243 ? -17.770 -8.033 0.749 1.00 81.62 243 LYS A CA 1
ATOM 1873 C C . LYS A 1 243 ? -17.427 -9.015 1.867 1.00 81.62 243 LYS A C 1
ATOM 1875 O O . LYS A 1 243 ? -18.176 -9.955 2.100 1.00 81.62 243 LYS A O 1
ATOM 1880 N N . ARG A 1 244 ? -16.325 -8.780 2.582 1.00 77.88 244 ARG A N 1
ATOM 1881 C CA . ARG A 1 244 ? -15.887 -9.621 3.705 1.00 77.88 244 ARG A CA 1
ATOM 1882 C C . ARG A 1 244 ? -16.838 -9.553 4.907 1.00 77.88 244 ARG A C 1
ATOM 1884 O O . ARG A 1 244 ? -16.952 -10.533 5.636 1.00 77.88 244 ARG A O 1
ATOM 1891 N N . PHE A 1 245 ? -17.494 -8.415 5.135 1.00 72.12 245 PHE A N 1
ATOM 1892 C CA . PHE A 1 245 ? -18.366 -8.189 6.293 1.00 72.12 245 PHE A CA 1
ATOM 1893 C C . PHE A 1 245 ? -19.872 -8.223 5.976 1.00 72.12 245 PHE A C 1
ATOM 1895 O O . PHE A 1 245 ? -20.667 -8.319 6.912 1.00 72.12 245 PHE A O 1
ATOM 1902 N N . ALA A 1 246 ? -20.270 -8.212 4.699 1.00 64.44 246 ALA A N 1
ATOM 1903 C CA . ALA A 1 246 ? -21.665 -8.243 4.243 1.00 64.44 246 ALA A CA 1
ATOM 1904 C C . ALA A 1 246 ? -22.399 -9.525 4.650 1.00 64.44 246 ALA A C 1
ATOM 1906 O O . ALA A 1 246 ? -23.607 -9.495 4.853 1.00 64.44 246 ALA A O 1
ATOM 1907 N N . GLU A 1 247 ? -21.684 -10.636 4.834 1.00 54.88 247 GLU A N 1
ATOM 1908 C CA . GLU A 1 247 ? -22.274 -11.875 5.354 1.00 54.88 247 GLU A CA 1
ATOM 1909 C C . GLU A 1 247 ? -22.651 -11.780 6.841 1.00 54.88 247 GLU A C 1
ATOM 1911 O O . GLU A 1 247 ? -23.350 -12.648 7.356 1.00 54.88 247 GLU A O 1
ATOM 1916 N N . CYS A 1 248 ? -22.195 -10.746 7.557 1.00 50.09 248 CYS A N 1
ATOM 1917 C CA . CYS A 1 248 ? -22.343 -10.667 9.005 1.00 50.09 248 CYS A CA 1
ATOM 1918 C C . CYS A 1 248 ? -23.236 -9.536 9.517 1.00 50.09 248 CYS A C 1
ATOM 1920 O O . CYS A 1 248 ? -23.716 -9.681 10.637 1.00 50.09 248 CYS A O 1
ATOM 1922 N N . LEU A 1 249 ? -23.406 -8.408 8.816 1.00 50.00 249 LEU A N 1
ATOM 1923 C CA . LEU A 1 249 ? -24.060 -7.223 9.397 1.00 50.00 249 LEU A CA 1
ATOM 1924 C C . LEU A 1 249 ? -24.692 -6.324 8.316 1.00 50.00 249 LEU A C 1
ATOM 1926 O O . LEU A 1 249 ? -24.028 -6.016 7.323 1.00 50.00 249 LEU A O 1
ATOM 1930 N N . PRO A 1 250 ? -25.934 -5.845 8.495 1.00 46.62 250 PRO A N 1
ATOM 1931 C CA . PRO A 1 250 ? -26.545 -4.888 7.584 1.00 46.62 250 PRO A CA 1
ATOM 1932 C C . PRO A 1 250 ? -26.113 -3.471 7.972 1.00 46.62 250 PRO A C 1
ATOM 1934 O O . PRO A 1 250 ? -26.921 -2.779 8.581 1.00 46.62 250 PRO A O 1
ATOM 1937 N N . LEU A 1 251 ? -24.861 -3.024 7.736 1.00 52.09 251 LEU A N 1
ATOM 1938 C CA . LEU A 1 251 ? -24.492 -1.766 8.396 1.00 52.09 251 LEU A CA 1
ATOM 1939 C C . LEU A 1 251 ? -23.497 -0.757 7.804 1.00 52.09 251 LEU A C 1
ATOM 1941 O O . LEU A 1 251 ? -22.491 -1.079 7.177 1.00 52.09 251 LEU A O 1
ATOM 1945 N N . LEU A 1 252 ? -23.865 0.508 8.056 1.00 51.94 252 LEU A N 1
ATOM 1946 C CA . LEU A 1 252 ? -23.234 1.770 7.688 1.00 51.94 252 LEU A CA 1
ATOM 1947 C C . LEU A 1 252 ? -21.810 1.846 8.257 1.00 51.94 252 LEU A C 1
ATOM 1949 O O . LEU A 1 252 ? -21.596 1.800 9.466 1.00 51.94 252 LEU A O 1
ATOM 1953 N N . LEU A 1 253 ? -20.844 1.973 7.353 1.00 53.97 253 LEU A N 1
ATOM 1954 C CA . LEU A 1 253 ? -19.412 2.033 7.620 1.00 53.97 253 LEU A CA 1
ATOM 1955 C C . LEU A 1 253 ? -19.010 3.499 7.861 1.00 53.97 253 LEU A C 1
ATOM 1957 O O . LEU A 1 253 ? -19.161 4.320 6.956 1.00 53.97 253 LEU A O 1
ATOM 1961 N N . LEU A 1 254 ? -18.480 3.851 9.038 1.00 56.34 254 LEU A N 1
ATOM 1962 C CA . LEU A 1 254 ? -17.905 5.186 9.261 1.00 56.34 254 LEU A CA 1
ATOM 1963 C C . LEU A 1 254 ? -16.379 5.144 9.347 1.00 56.34 254 LEU A C 1
ATOM 1965 O O . LEU A 1 254 ? -15.801 4.456 10.188 1.00 56.34 254 LEU A O 1
ATOM 1969 N N . LEU A 1 255 ? -15.749 5.927 8.466 1.00 55.88 255 LEU A N 1
ATOM 1970 C CA . LEU A 1 255 ? -14.328 6.263 8.489 1.00 55.88 255 LEU A CA 1
ATOM 1971 C C . LEU A 1 255 ? -14.090 7.396 9.485 1.00 55.88 255 LEU A C 1
ATOM 1973 O O . LEU A 1 255 ? -14.503 8.533 9.246 1.00 55.88 255 LEU A O 1
ATOM 1977 N N . PHE A 1 256 ? -13.366 7.115 10.563 1.00 60.75 256 PHE A N 1
ATOM 1978 C CA . PHE A 1 256 ? -12.967 8.148 11.513 1.00 60.75 256 PHE A CA 1
ATOM 1979 C C . PHE A 1 256 ? -11.580 8.700 11.187 1.00 60.75 256 PHE A C 1
ATOM 1981 O O . PHE A 1 256 ? -10.580 7.992 11.278 1.00 60.75 256 PHE A O 1
ATOM 1988 N N . LYS A 1 257 ? -11.540 9.996 10.848 1.00 51.16 257 LYS A N 1
ATOM 1989 C CA . LYS A 1 257 ? -10.333 10.845 10.888 1.00 51.16 257 LYS A CA 1
ATOM 1990 C C . LYS A 1 257 ? -10.275 11.759 12.123 1.00 51.16 257 LYS A C 1
ATOM 1992 O O . LYS A 1 257 ? -9.287 12.458 12.308 1.00 51.16 257 LYS A O 1
ATOM 1997 N N . ILE A 1 258 ? -11.321 11.783 12.956 1.00 41.16 258 ILE A N 1
ATOM 1998 C CA . ILE A 1 258 ? -11.472 12.727 14.077 1.00 41.16 258 ILE A CA 1
ATOM 1999 C C . ILE A 1 258 ? -11.643 11.954 15.391 1.00 41.16 258 ILE A C 1
ATOM 2001 O O . ILE A 1 258 ? -12.344 10.943 15.437 1.00 41.16 258 ILE A O 1
ATOM 2005 N N . GLN A 1 259 ? -11.002 12.445 16.457 1.00 45.44 259 GLN A N 1
ATOM 2006 C CA . GLN A 1 259 ? -11.086 11.926 17.825 1.00 45.44 259 GLN A CA 1
ATOM 2007 C C . GLN A 1 259 ? -12.533 11.993 18.359 1.00 45.44 259 GLN A C 1
ATOM 2009 O O . GLN A 1 259 ? -12.957 13.014 18.887 1.00 45.44 259 GLN A O 1
ATOM 2014 N N . ILE A 1 260 ? -13.287 10.889 18.275 1.00 45.56 260 ILE A N 1
ATOM 2015 C CA . ILE A 1 260 ? -14.545 10.688 19.037 1.00 45.56 260 ILE A CA 1
ATOM 2016 C C . ILE A 1 260 ? -14.290 10.527 20.545 1.00 45.56 260 ILE A C 1
ATOM 2018 O O . ILE A 1 260 ? -15.195 10.651 21.367 1.00 45.56 260 ILE A O 1
ATOM 2022 N N . VAL A 1 261 ? -13.032 10.290 20.894 1.00 41.97 261 VAL A N 1
ATOM 2023 C CA . VAL A 1 261 ? -12.543 9.810 22.182 1.00 41.97 261 VAL A CA 1
ATOM 2024 C C . VAL A 1 261 ? -13.028 10.614 23.400 1.00 41.97 261 VAL A C 1
ATOM 2026 O O . VAL A 1 261 ? -13.183 10.050 24.475 1.00 41.97 261 VAL A O 1
ATOM 2029 N N . VAL A 1 262 ? -13.335 11.905 23.248 1.00 39.12 262 VAL A N 1
ATOM 2030 C CA . VAL A 1 262 ? -13.706 12.779 24.379 1.00 39.12 262 VAL A CA 1
ATOM 2031 C C . VAL A 1 262 ? -15.225 12.836 24.634 1.00 39.12 262 VAL A C 1
ATOM 2033 O O . VAL A 1 262 ? -15.653 13.397 25.631 1.00 39.12 262 VAL A O 1
ATOM 2036 N N . LEU A 1 263 ? -16.068 12.274 23.760 1.00 39.69 263 LEU A N 1
ATOM 2037 C CA . LEU A 1 263 ? -17.526 12.503 23.804 1.00 39.69 263 LEU A CA 1
ATOM 2038 C C . LEU A 1 263 ? -18.356 11.333 24.346 1.00 39.69 263 LEU A C 1
ATOM 2040 O O . LEU A 1 263 ? -19.558 11.496 24.565 1.00 39.69 263 LEU A O 1
ATOM 2044 N N . LEU A 1 264 ? -17.748 10.154 24.495 1.00 44.25 264 LEU A N 1
ATOM 2045 C CA . LEU A 1 264 ? -18.421 8.938 24.973 1.00 44.25 264 LEU A CA 1
ATOM 2046 C C . LEU A 1 264 ? -18.129 8.615 26.446 1.00 44.25 264 LEU A C 1
ATOM 2048 O O . LEU A 1 264 ? -18.799 7.742 27.003 1.00 44.25 264 LEU A O 1
ATOM 2052 N N . LEU A 1 265 ? -17.154 9.305 27.044 1.00 41.75 265 LEU A N 1
ATOM 2053 C CA . LEU A 1 265 ? -16.827 9.281 28.472 1.00 41.75 265 LEU A CA 1
ATOM 2054 C C . LEU A 1 265 ? -17.531 10.445 29.177 1.00 41.75 265 LEU A C 1
ATOM 2056 O O . LEU A 1 265 ? -18.033 10.217 30.298 1.00 41.75 265 LEU A O 1
#